Protein 2C4X (pdb70)

Structure (mmCIF, N/CA/C/O backbone):
data_2C4X
#
_entry.id   2C4X
#
_cell.length_a   86.899
_cell.length_b   86.899
_cell.length_c   108.242
_cell.angle_alpha   90.00
_cell.angle_beta   90.00
_cell.angle_gamma   90.00
#
_symmetry.space_group_name_H-M   'P 43 21 2'
#
loop_
_entity.id
_entity.type
_entity.pdbx_description
1 polymer ENDOGLUCANASE
2 non-polymer 'CALCIUM ION'
3 non-polymer 1,2-ETHANEDIOL
4 water water
#
loop_
_atom_site.group_PDB
_atom_site.id
_atom_site.type_symbol
_atom_site.label_atom_id
_atom_site.label_alt_id
_atom_site.label_comp_id
_atom_site.label_asym_id
_atom_site.label_entity_id
_atom_site.label_seq_id
_atom_site.pdbx_PDB_ins_code
_atom_site.Cartn_x
_atom_site.Cartn_y
_atom_site.Cartn_z
_atom_site.occupancy
_atom_site.B_iso_or_equiv
_atom_site.auth_seq_id
_atom_site.auth_comp_id
_atom_site.auth_asym_id
_atom_site.auth_atom_id
_atom_site.pdbx_PDB_model_num
ATOM 1 N N . PRO A 1 5 ? -15.654 52.099 -8.451 1.00 49.83 2 PRO A N 1
ATOM 2 C CA . PRO A 1 5 ? -14.317 52.635 -8.149 1.00 49.61 2 PRO A CA 1
ATOM 3 C C . PRO A 1 5 ? -13.540 51.759 -7.150 1.00 49.07 2 PRO A C 1
ATOM 4 O O . PRO A 1 5 ? -13.177 52.232 -6.061 1.00 49.46 2 PRO A O 1
ATOM 8 N N . GLU A 1 6 ? -13.275 50.508 -7.542 1.00 47.83 3 GLU A N 1
ATOM 9 C CA . GLU A 1 6 ? -12.736 49.462 -6.652 1.00 46.68 3 GLU A CA 1
ATOM 10 C C . GLU A 1 6 ? -11.487 49.836 -5.846 1.00 45.02 3 GLU A C 1
ATOM 11 O O . GLU A 1 6 ? -10.478 50.273 -6.408 1.00 45.08 3 GLU A O 1
ATOM 17 N N . ASN A 1 7 ? -11.556 49.633 -4.532 1.00 42.71 4 ASN A N 1
ATOM 18 C CA . ASN A 1 7 ? -10.429 49.916 -3.640 1.00 40.50 4 ASN A CA 1
ATOM 19 C C . ASN A 1 7 ? -9.184 49.078 -3.957 1.00 39.22 4 ASN A C 1
ATOM 20 O O . ASN A 1 7 ? -9.262 47.852 -4.035 1.00 39.06 4 ASN A O 1
ATOM 25 N N . GLN A 1 8 ? -8.045 49.747 -4.141 1.00 37.65 5 GLN A N 1
ATOM 26 C CA . GLN A 1 8 ? -6.758 49.061 -4.287 1.00 36.44 5 GLN A CA 1
ATOM 27 C C . GLN A 1 8 ? -6.206 48.672 -2.924 1.00 36.07 5 GLN A C 1
ATOM 28 O O . GLN A 1 8 ? -6.215 49.490 -1.981 1.00 35.47 5 GLN A O 1
ATOM 34 N N . ALA A 1 9 ? -5.730 47.430 -2.821 1.00 35.97 6 ALA A N 1
ATOM 35 C CA . ALA A 1 9 ? -5.078 46.958 -1.601 1.00 36.24 6 ALA A CA 1
ATOM 36 C C . ALA A 1 9 ? -3.729 47.664 -1.434 1.00 36.27 6 ALA A C 1
ATOM 37 O O . ALA A 1 9 ? -3.063 47.954 -2.418 1.00 36.01 6 ALA A O 1
ATOM 39 N N . PRO A 1 10 ? -3.342 47.968 -0.183 1.00 36.48 7 PRO A N 1
ATOM 40 C CA . PRO A 1 10 ? -2.097 48.692 0.031 1.00 36.82 7 PRO A CA 1
ATOM 41 C C . PRO A 1 10 ? -0.890 47.814 -0.323 1.00 37.86 7 PRO A C 1
ATOM 42 O O . PRO A 1 10 ? -1.036 46.599 -0.496 1.00 37.95 7 PRO A O 1
ATOM 46 N N . LYS A 1 11 ? 0.280 48.419 -0.446 1.00 37.91 8 LYS A N 1
ATOM 47 C CA . LYS A 1 11 ? 1.495 47.639 -0.688 1.00 38.87 8 LYS A CA 1
ATOM 48 C C . LYS A 1 11 ? 2.301 47.501 0.599 1.00 38.48 8 LYS A C 1
ATOM 49 O O . LYS A 1 11 ? 2.569 48.490 1.280 1.00 38.55 8 LYS A O 1
ATOM 55 N N . ALA A 1 12 ? 2.615 46.255 0.943 1.00 37.66 9 ALA A N 1
ATOM 56 C CA . ALA A 1 12 ? 3.292 45.910 2.179 1.00 37.17 9 ALA A CA 1
ATOM 57 C C . ALA A 1 12 ? 4.749 45.551 1.887 1.00 36.89 9 ALA A C 1
ATOM 58 O O . ALA A 1 12 ? 5.058 44.749 0.992 1.00 36.23 9 ALA A O 1
ATOM 60 N N . ILE A 1 13 ? 5.650 46.163 2.637 1.00 36.40 10 ILE A N 1
ATOM 61 C CA . ILE A 1 13 ? 7.077 45.875 2.494 1.00 36.10 10 ILE A CA 1
ATOM 62 C C . ILE A 1 13 ? 7.760 46.335 3.771 1.00 35.65 10 ILE A C 1
ATOM 63 O O . ILE A 1 13 ? 7.311 47.284 4.419 1.00 35.36 10 ILE A O 1
ATOM 68 N N . PHE A 1 14 ? 8.831 45.647 4.139 1.00 35.16 11 PHE A N 1
ATOM 69 C CA . PHE A 1 14 ? 9.663 46.114 5.233 1.00 35.29 11 PHE A CA 1
ATOM 70 C C . PHE A 1 14 ? 11.107 45.713 5.058 1.00 34.85 11 PHE A C 1
ATOM 71 O O . PHE A 1 14 ? 11.414 44.784 4.309 1.00 34.58 11 PHE A O 1
ATOM 79 N N . THR A 1 15 ? 11.983 46.453 5.742 1.00 34.75 12 THR A N 1
ATOM 80 C CA . THR A 1 15 ? 13.378 46.082 5.927 1.00 34.84 12 THR A CA 1
ATOM 81 C C . THR A 1 15 ? 13.643 46.024 7.442 1.00 35.11 12 THR A C 1
ATOM 82 O O . THR A 1 15 ? 12.795 46.434 8.245 1.00 34.83 12 THR A O 1
ATOM 86 N N . PHE A 1 16 ? 14.803 45.502 7.837 1.00 34.98 13 PHE A N 1
ATOM 87 C CA . PHE A 1 16 ? 15.167 45.491 9.252 1.00 35.02 13 PHE A CA 1
ATOM 88 C C . PHE A 1 16 ? 16.655 45.748 9.436 1.00 35.39 13 PHE A C 1
ATOM 89 O O . PHE A 1 16 ? 17.448 45.559 8.516 1.00 35.25 13 PHE A O 1
ATOM 97 N N . SER A 1 17 ? 17.006 46.193 10.638 1.00 35.64 14 SER A N 1
ATOM 98 C CA . SER A 1 17 ? 18.377 46.495 11.014 1.00 36.44 14 SER A CA 1
ATOM 99 C C . SER A 1 17 ? 18.554 46.154 12.502 1.00 36.10 14 SER A C 1
ATOM 100 O O . SER A 1 17 ? 17.664 46.466 13.299 1.00 36.14 14 SER A O 1
ATOM 103 N N . PRO A 1 18 ? 19.672 45.488 12.881 1.00 36.24 15 PRO A N 1
ATOM 104 C CA . PRO A 1 18 ? 20.753 45.025 11.999 1.00 36.65 15 PRO A CA 1
ATOM 105 C C . PRO A 1 18 ? 20.345 43.800 11.177 1.00 36.97 15 PRO A C 1
ATOM 106 O O . PRO A 1 18 ? 19.383 43.108 11.523 1.00 36.57 15 PRO A O 1
ATOM 110 N N . GLU A 1 19 ? 21.073 43.551 10.092 1.00 37.56 16 GLU A N 1
ATOM 111 C CA . GLU A 1 19 ? 20.827 42.389 9.228 1.00 38.15 16 GLU A CA 1
ATOM 112 C C . GLU A 1 19 ? 21.080 41.058 9.935 1.00 38.03 16 GLU A C 1
ATOM 113 O O . GLU A 1 19 ? 20.399 40.062 9.665 1.00 38.02 16 GLU A O 1
ATOM 119 N N . ASP A 1 20 ? 22.050 41.073 10.847 1.00 37.65 17 ASP A N 1
ATOM 120 C CA . ASP A 1 20 ? 22.553 39.880 11.527 1.00 37.61 17 ASP A CA 1
ATOM 121 C C . ASP A 1 20 ? 22.495 40.027 13.054 1.00 36.93 17 ASP A C 1
ATOM 122 O O . ASP A 1 20 ? 23.541 40.077 13.715 1.00 37.04 17 ASP A O 1
ATOM 127 N N . PRO A 1 21 ? 21.278 40.086 13.630 1.00 36.50 18 PRO A N 1
ATOM 128 C CA . PRO A 1 21 ? 21.175 40.340 15.074 1.00 35.61 18 PRO A CA 1
ATOM 129 C C . PRO A 1 21 ? 21.629 39.161 15.944 1.00 34.82 18 PRO A C 1
ATOM 130 O O . PRO A 1 21 ? 21.658 38.019 15.484 1.00 34.34 18 PRO A O 1
ATOM 134 N N . VAL A 1 22 ? 21.982 39.446 17.191 1.00 34.17 19 VAL A N 1
ATOM 135 C CA . VAL A 1 22 ? 22.182 38.391 18.168 1.00 33.74 19 VAL A CA 1
ATOM 136 C C . VAL A 1 22 ? 20.981 38.348 19.131 1.00 34.03 19 VAL A C 1
ATOM 137 O O . VAL A 1 22 ? 20.104 39.234 19.110 1.00 33.29 19 VAL A O 1
ATOM 141 N N . THR A 1 23 ? 20.936 37.315 19.963 1.00 34.03 20 THR A N 1
ATOM 142 C CA . THR A 1 23 ? 19.855 37.191 20.920 1.00 34.71 20 THR A CA 1
ATOM 143 C C . THR A 1 23 ? 19.860 38.395 21.847 1.00 35.49 20 THR A C 1
ATOM 144 O O . THR A 1 23 ? 20.937 38.885 22.251 1.00 35.10 20 THR A O 1
ATOM 148 N N . ASP A 1 24 ? 18.648 38.884 22.120 1.00 36.32 21 ASP A N 1
ATOM 149 C CA . ASP A 1 24 ? 18.371 39.997 23.021 1.00 37.59 21 ASP A CA 1
ATOM 150 C C . ASP A 1 24 ? 18.896 41.358 22.533 1.00 37.12 21 ASP A C 1
ATOM 151 O O . ASP A 1 24 ? 18.953 42.320 23.294 1.00 36.87 21 ASP A O 1
ATOM 156 N N . GLU A 1 25 ? 19.262 41.430 21.256 1.00 36.00 22 GLU A N 1
ATOM 157 C CA . GLU A 1 25 ? 19.631 42.690 20.625 1.00 35.79 22 GLU A CA 1
ATOM 158 C C . GLU A 1 25 ? 18.390 43.257 19.937 1.00 35.29 22 GLU A C 1
ATOM 159 O O . GLU A 1 25 ? 17.630 42.513 19.307 1.00 35.13 22 GLU A O 1
ATOM 165 N N . ASN A 1 26 ? 18.176 44.565 20.065 1.00 34.37 23 ASN A N 1
ATOM 166 C CA . ASN A 1 26 ? 17.068 45.204 19.366 1.00 34.16 23 ASN A CA 1
ATOM 167 C C . ASN A 1 26 ? 17.234 45.190 17.856 1.00 33.94 23 ASN A C 1
ATOM 168 O O . ASN A 1 26 ? 18.300 45.543 17.331 1.00 32.46 23 ASN A O 1
ATOM 173 N N . VAL A 1 27 ? 16.166 44.749 17.190 1.00 33.57 24 VAL A N 1
ATOM 174 C CA . VAL A 1 27 ? 16.018 44.794 15.744 1.00 33.65 24 VAL A CA 1
ATOM 175 C C . VAL A 1 27 ? 14.951 45.848 15.455 1.00 34.13 24 VAL A C 1
ATOM 176 O O . VAL A 1 27 ? 13.872 45.823 16.041 1.00 34.37 24 VAL A O 1
ATOM 180 N N . VAL A 1 28 ? 15.251 46.792 14.574 1.00 34.20 25 VAL A N 1
ATOM 181 C CA . VAL A 1 28 ? 14.236 47.746 14.168 1.00 34.33 25 VAL A CA 1
ATOM 182 C C . VAL A 1 28 ? 13.660 47.301 12.835 1.00 34.24 25 VAL A C 1
ATOM 183 O O . VAL A 1 28 ? 14.378 47.230 11.843 1.00 34.46 25 VAL A O 1
ATOM 187 N N . PHE A 1 29 ? 12.368 46.987 12.822 1.00 34.04 26 PHE A N 1
ATOM 188 C CA . PHE A 1 29 ? 11.672 46.666 11.582 1.00 34.38 26 PHE A CA 1
ATOM 189 C C . PHE A 1 29 ? 11.053 47.941 11.046 1.00 34.83 26 PHE A C 1
ATOM 190 O O . PHE A 1 29 ? 10.397 48.684 11.781 1.00 34.93 26 PHE A O 1
ATOM 198 N N . ASN A 1 30 ? 11.266 48.191 9.763 1.00 34.93 27 ASN A N 1
ATOM 199 C CA . ASN A 1 30 ? 10.866 49.451 9.163 1.00 34.89 27 ASN A CA 1
ATOM 200 C C . ASN A 1 30 ? 9.989 49.210 7.937 1.00 34.69 27 ASN A C 1
ATOM 201 O O . ASN A 1 30 ? 10.478 48.843 6.875 1.00 34.12 27 ASN A O 1
ATOM 206 N N . ALA A 1 31 ? 8.685 49.410 8.102 1.00 34.65 28 ALA A N 1
ATOM 207 C CA . ALA A 1 31 ? 7.720 49.229 7.015 1.00 34.51 28 ALA A CA 1
ATOM 208 C C . ALA A 1 31 ? 7.361 50.541 6.312 1.00 34.74 28 ALA A C 1
ATOM 209 O O . ALA A 1 31 ? 6.304 50.641 5.684 1.00 34.83 28 ALA A O 1
ATOM 211 N N . SER A 1 32 ? 8.233 51.540 6.409 1.00 35.18 29 SER A N 1
ATOM 212 C CA . SER A 1 32 ? 7.900 52.895 5.960 1.00 35.67 29 SER A CA 1
ATOM 213 C C . SER A 1 32 ? 7.729 53.052 4.442 1.00 35.84 29 SER A C 1
ATOM 214 O O . SER A 1 32 ? 7.146 54.038 3.992 1.00 35.55 29 SER A O 1
ATOM 217 N N . ASN A 1 33 ? 8.211 52.085 3.659 1.00 35.58 30 ASN A N 1
ATOM 218 C CA . ASN A 1 33 ? 7.943 52.119 2.217 1.00 35.70 30 ASN A CA 1
ATOM 219 C C . ASN A 1 33 ? 6.630 51.468 1.819 1.00 35.80 30 ASN A C 1
ATOM 220 O O . ASN A 1 33 ? 6.269 51.486 0.638 1.00 35.79 30 ASN A O 1
ATOM 225 N N . SER A 1 34 ? 5.918 50.911 2.802 1.00 35.18 31 SER A N 1
ATOM 226 C CA . SER A 1 34 ? 4.534 50.474 2.606 1.00 35.40 31 SER A CA 1
ATOM 227 C C . SER A 1 34 ? 3.668 51.690 2.271 1.00 35.71 31 SER A C 1
ATOM 228 O O . SER A 1 34 ? 3.883 52.786 2.801 1.00 35.82 31 SER A O 1
ATOM 231 N N . ILE A 1 35 ? 2.689 51.497 1.399 1.00 35.81 32 ILE A N 1
ATOM 232 C CA . ILE A 1 35 ? 1.852 52.611 0.958 1.00 36.01 32 ILE A CA 1
ATOM 233 C C . ILE A 1 35 ? 0.492 52.135 0.462 1.00 35.68 32 ILE A C 1
ATOM 234 O O . ILE A 1 35 ? 0.381 51.065 -0.128 1.00 35.83 32 ILE A O 1
ATOM 239 N N . ASP A 1 36 ? -0.546 52.914 0.754 1.00 35.70 33 ASP A N 1
ATOM 240 C CA . ASP A 1 36 ? -1.815 52.742 0.082 1.00 35.56 33 ASP A CA 1
ATOM 241 C C . ASP A 1 36 ? -1.912 53.813 -0.995 1.00 35.76 33 ASP A C 1
ATOM 242 O O . ASP A 1 36 ? -1.813 55.007 -0.705 1.00 35.93 33 ASP A O 1
ATOM 247 N N . GLU A 1 37 ? -2.094 53.376 -2.237 1.00 35.31 34 GLU A N 1
ATOM 248 C CA . GLU A 1 37 ? -2.094 54.279 -3.376 1.00 35.72 34 GLU A CA 1
ATOM 249 C C . GLU A 1 37 ? -3.352 55.149 -3.479 1.00 35.99 34 GLU A C 1
ATOM 250 O O . GLU A 1 37 ? -3.285 56.268 -3.997 1.00 35.84 34 GLU A O 1
ATOM 256 N N . ASP A 1 38 ? -4.484 54.639 -2.991 1.00 35.68 35 ASP A N 1
ATOM 257 C CA . ASP A 1 38 ? -5.758 55.346 -3.135 1.00 36.16 35 ASP A CA 1
ATOM 258 C C . ASP A 1 38 ? -6.413 55.667 -1.785 1.00 36.28 35 ASP A C 1
ATOM 259 O O . ASP A 1 38 ? -7.612 55.954 -1.714 1.00 36.74 35 ASP A O 1
ATOM 264 N N . GLY A 1 39 ? -5.622 55.629 -0.719 1.00 36.16 36 GLY A N 1
ATOM 265 C CA . GLY A 1 39 ? -6.130 55.899 0.621 1.00 36.22 36 GLY A CA 1
ATOM 266 C C . GLY A 1 39 ? -4.968 56.052 1.569 1.00 36.32 36 GLY A C 1
ATOM 267 O O . GLY A 1 39 ? -3.933 56.606 1.196 1.00 36.34 36 GLY A O 1
ATOM 268 N N . THR A 1 40 ? -5.141 55.560 2.793 1.00 36.33 37 THR A N 1
ATOM 269 C CA . THR A 1 40 ? -4.090 55.593 3.801 1.00 36.81 37 THR A CA 1
ATOM 270 C C . THR A 1 40 ? -3.982 54.238 4.501 1.00 36.80 37 THR A C 1
ATOM 271 O O . THR A 1 40 ? -4.933 53.459 4.510 1.00 36.81 37 THR A O 1
ATOM 275 N N . ILE A 1 41 ? -2.820 53.951 5.078 1.00 37.08 38 ILE A N 1
ATOM 276 C CA . ILE A 1 41 ? -2.653 52.733 5.861 1.00 37.57 38 ILE A CA 1
ATOM 277 C C . ILE A 1 41 ? -3.176 52.991 7.267 1.00 37.64 38 ILE A C 1
ATOM 278 O O . ILE A 1 41 ? -2.790 53.977 7.902 1.00 38.23 38 ILE A O 1
ATOM 283 N N . ALA A 1 42 ? -4.079 52.129 7.732 1.00 37.39 39 ALA A N 1
ATOM 284 C CA . ALA A 1 42 ? -4.647 52.244 9.077 1.00 37.38 39 ALA A CA 1
ATOM 285 C C . ALA A 1 42 ? -3.751 51.599 10.133 1.00 37.53 39 ALA A C 1
ATOM 286 O O . ALA A 1 42 ? -3.564 52.155 11.218 1.00 37.64 39 ALA A O 1
ATOM 288 N N . TYR A 1 43 ? -3.195 50.428 9.829 1.00 37.50 40 TYR A N 1
ATOM 289 C CA . TYR A 1 43 ? -2.329 49.767 10.791 1.00 37.71 40 TYR A CA 1
ATOM 290 C C . TYR A 1 43 ? -1.388 48.726 10.176 1.00 37.12 40 TYR A C 1
ATOM 291 O O . TYR A 1 43 ? -1.530 48.321 9.009 1.00 36.23 40 TYR A O 1
ATOM 300 N N . TYR A 1 44 ? -0.400 48.357 10.982 1.00 36.33 41 TYR A N 1
ATOM 301 C CA . TYR A 1 44 ? 0.647 47.415 10.627 1.00 36.29 41 TYR A CA 1
ATOM 302 C C . TYR A 1 44 ? 0.574 46.310 11.656 1.00 36.31 41 TYR A C 1
ATOM 303 O O . TYR A 1 44 ? 0.621 46.587 12.860 1.00 36.62 41 TYR A O 1
ATOM 312 N N . VAL A 1 45 ? 0.454 45.068 11.194 1.00 36.02 42 VAL A N 1
ATOM 313 C CA . VAL A 1 45 ? 0.377 43.909 12.083 1.00 36.11 42 VAL A CA 1
ATOM 314 C C . VAL A 1 45 ? 1.588 43.011 11.791 1.00 35.56 42 VAL A C 1
ATOM 315 O O . VAL A 1 45 ? 1.839 42.663 10.640 1.00 35.04 42 VAL A O 1
ATOM 319 N N . TRP A 1 46 ? 2.334 42.672 12.838 1.00 34.79 43 TRP A N 1
ATOM 320 C CA . TRP A 1 46 ? 3.586 41.920 12.719 1.00 34.81 43 TRP A CA 1
ATOM 321 C C . TRP A 1 46 ? 3.483 40.567 13.408 1.00 35.19 43 TRP A C 1
ATOM 322 O O . TRP A 1 46 ? 2.967 40.476 14.529 1.00 34.52 43 TRP A O 1
ATOM 333 N N . ASP A 1 47 ? 3.987 39.528 12.742 1.00 34.87 44 ASP A N 1
ATOM 334 C CA . ASP A 1 47 ? 4.165 38.222 13.359 1.00 34.15 44 ASP A CA 1
ATOM 335 C C . ASP A 1 47 ? 5.672 37.989 13.318 1.00 33.74 44 ASP A C 1
ATOM 336 O O . ASP A 1 47 ? 6.262 37.901 12.242 1.00 33.19 44 ASP A O 1
ATOM 341 N N . PHE A 1 48 ? 6.289 37.910 14.496 1.00 32.94 45 PHE A N 1
ATOM 342 C CA . PHE A 1 48 ? 7.750 37.855 14.599 1.00 33.51 45 PHE A CA 1
ATOM 343 C C . PHE A 1 48 ? 8.318 36.441 14.405 1.00 33.09 45 PHE A C 1
ATOM 344 O O . PHE A 1 48 ? 9.533 36.262 14.317 1.00 33.09 45 PHE A O 1
ATOM 352 N N . GLY A 1 49 ? 7.418 35.462 14.274 1.00 33.29 46 GLY A N 1
ATOM 353 C CA . GLY A 1 49 ? 7.781 34.080 13.984 1.00 33.01 46 GLY A CA 1
ATOM 354 C C . GLY A 1 49 ? 8.180 33.227 15.174 1.00 32.98 46 GLY A C 1
ATOM 355 O O . GLY A 1 49 ? 8.523 32.063 15.000 1.00 32.92 46 GLY A O 1
ATOM 356 N N . ASP A 1 50 ? 8.119 33.792 16.378 1.00 32.91 47 ASP A N 1
ATOM 357 C CA . ASP A 1 50 ? 8.571 33.104 17.590 1.00 33.17 47 ASP A CA 1
ATOM 358 C C . ASP A 1 50 ? 7.429 32.806 18.578 1.00 33.28 47 ASP A C 1
ATOM 359 O O . ASP A 1 50 ? 7.666 32.253 19.656 1.00 33.39 47 ASP A O 1
ATOM 364 N N . GLY A 1 51 ? 6.196 33.157 18.204 1.00 33.28 48 GLY A N 1
ATOM 365 C CA . GLY A 1 51 ? 5.051 33.052 19.113 1.00 34.12 48 GLY A CA 1
ATOM 366 C C . GLY A 1 51 ? 4.420 34.393 19.478 1.00 34.81 48 GLY A C 1
ATOM 367 O O . GLY A 1 51 ? 3.281 34.440 19.930 1.00 34.67 48 GLY A O 1
ATOM 368 N N . TYR A 1 52 ? 5.166 35.482 19.286 1.00 35.52 49 TYR A N 1
ATOM 369 C CA . TYR A 1 52 ? 4.689 36.832 19.597 1.00 36.31 49 TYR A CA 1
ATOM 370 C C . TYR A 1 52 ? 4.268 37.590 18.338 1.00 36.21 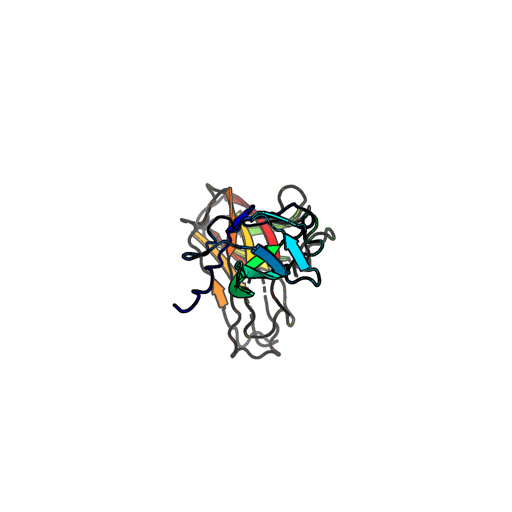49 TYR A C 1
ATOM 371 O O . TYR A 1 52 ? 4.781 37.352 17.241 1.00 34.82 49 TYR A O 1
ATOM 380 N N . GLU A 1 53 ? 3.317 38.501 18.520 1.00 36.57 50 GLU A N 1
ATOM 381 C CA . GLU A 1 53 ? 2.815 39.350 17.450 1.00 37.94 50 GLU A CA 1
ATOM 382 C C . GLU A 1 53 ? 2.637 40.751 18.025 1.00 38.65 50 GLU A C 1
ATOM 383 O O . GLU A 1 53 ? 2.533 40.922 19.239 1.00 39.11 50 GLU A O 1
ATOM 389 N N . GLY A 1 54 ? 2.591 41.749 17.156 1.00 39.40 51 GLY A N 1
ATOM 390 C CA . GLY A 1 54 ? 2.349 43.117 17.594 1.00 39.77 51 GLY A CA 1
ATOM 391 C C . GLY A 1 54 ? 1.739 43.966 16.502 1.00 39.99 51 GLY A C 1
ATOM 392 O O . GLY A 1 54 ? 1.778 43.613 15.323 1.00 39.49 51 GLY A O 1
ATOM 393 N N . THR A 1 55 ? 1.156 45.087 16.907 1.00 40.56 52 THR A N 1
ATOM 394 C CA . THR A 1 55 ? 0.564 46.023 15.964 1.00 40.90 52 THR A CA 1
ATOM 395 C C . THR A 1 55 ? 1.073 47.435 16.234 1.00 41.03 52 THR A C 1
ATOM 396 O O . THR A 1 55 ? 1.477 47.760 17.355 1.00 40.67 52 THR A O 1
ATOM 400 N N . SER A 1 56 ? 1.065 48.261 15.194 1.00 40.44 53 SER A N 1
ATOM 401 C CA . SER A 1 56 ? 1.301 49.689 15.335 1.00 40.42 53 SER A CA 1
ATOM 402 C C . SER A 1 56 ? 0.498 50.470 14.299 1.00 39.58 53 SER A C 1
ATOM 403 O O . SER A 1 56 ? 0.142 49.929 13.252 1.00 38.13 53 SER A O 1
ATOM 406 N N . THR A 1 57 ? 0.207 51.737 14.602 1.00 39.31 54 THR A N 1
ATOM 407 C CA . THR A 1 57 ? -0.395 52.632 13.614 1.00 39.34 54 THR A CA 1
ATOM 408 C C . THR A 1 57 ? 0.699 53.389 12.845 1.00 39.23 54 THR A C 1
ATOM 409 O O . THR A 1 57 ? 0.411 54.137 11.904 1.00 38.94 54 THR A O 1
ATOM 413 N N . THR A 1 58 ? 1.950 53.187 13.260 1.00 39.27 55 THR A N 1
ATOM 414 C CA . THR A 1 58 ? 3.115 53.777 12.593 1.00 39.10 55 THR A CA 1
ATOM 415 C C . THR A 1 58 ? 4.016 52.663 12.027 1.00 38.60 55 THR A C 1
ATOM 416 O O . THR A 1 58 ? 3.982 51.547 12.525 1.00 37.95 55 THR A O 1
ATOM 420 N N . PRO A 1 59 ? 4.809 52.964 10.974 1.00 38.51 56 PRO A N 1
ATOM 421 C CA . PRO A 1 59 ? 5.516 51.893 10.251 1.00 38.47 56 PRO A CA 1
ATOM 422 C C . PRO A 1 59 ? 6.781 51.269 10.875 1.00 38.44 56 PRO A C 1
ATOM 423 O O . PRO A 1 59 ? 7.319 50.312 10.314 1.00 38.40 56 PRO A O 1
ATOM 427 N N . THR A 1 60 ? 7.263 51.766 12.006 1.00 38.55 57 THR A N 1
ATOM 428 C CA . THR A 1 60 ? 8.400 51.089 12.638 1.00 39.30 57 THR A CA 1
ATOM 429 C C . THR A 1 60 ? 8.023 50.394 13.953 1.00 39.37 57 THR A C 1
ATOM 430 O O . THR A 1 60 ? 7.037 50.741 14.602 1.00 39.02 57 THR A O 1
ATOM 434 N N . ILE A 1 61 ? 8.809 49.385 14.317 1.00 39.07 58 ILE A N 1
ATOM 435 C CA . ILE A 1 61 ? 8.623 48.646 15.556 1.00 38.84 58 ILE A CA 1
ATOM 436 C C . ILE A 1 61 ? 9.984 48.049 15.900 1.00 38.89 58 ILE A C 1
ATOM 437 O O . ILE A 1 61 ? 10.779 47.748 15.009 1.00 39.15 58 ILE A O 1
ATOM 442 N N . THR A 1 62 ? 10.269 47.921 17.186 1.00 38.44 59 THR A N 1
ATOM 443 C CA . THR A 1 62 ? 11.501 47.277 17.615 1.00 38.85 59 THR A CA 1
ATOM 444 C C . THR A 1 62 ? 11.177 45.988 18.368 1.00 38.56 59 THR A C 1
ATOM 445 O O . THR A 1 62 ? 10.126 45.881 19.021 1.00 38.98 59 THR A O 1
ATOM 449 N N . TYR A 1 63 ? 12.075 45.014 18.256 1.00 38.09 60 TYR A N 1
ATOM 450 C CA . TYR A 1 63 ? 11.844 43.667 18.757 1.00 37.53 60 TYR A CA 1
ATOM 451 C C . TYR A 1 63 ? 13.159 42.959 19.118 1.00 37.18 60 TYR A C 1
ATOM 452 O O . TYR A 1 63 ? 14.189 43.204 18.494 1.00 37.17 60 TYR A O 1
ATOM 461 N N . LYS A 1 64 ? 13.102 42.077 20.118 1.00 36.61 61 LYS A N 1
ATOM 462 C CA . LYS A 1 64 ? 14.246 41.277 20.560 1.00 35.56 61 LYS A CA 1
ATOM 463 C C . LYS A 1 64 ? 13.882 39.799 20.554 1.00 35.50 61 LYS A C 1
ATOM 464 O O . LYS A 1 64 ? 12.815 39.422 21.040 1.00 34.95 61 LYS A O 1
ATOM 470 N N . TYR A 1 65 ? 14.771 38.964 20.016 1.00 34.94 62 TYR A N 1
ATOM 471 C CA . TYR A 1 65 ? 14.577 37.513 20.047 1.00 34.79 62 TYR A CA 1
ATOM 472 C C . TYR A 1 65 ? 15.412 36.919 21.174 1.00 35.28 62 TYR A C 1
ATOM 473 O O . TYR A 1 65 ? 16.587 37.262 21.344 1.00 34.39 62 TYR A O 1
ATOM 482 N N . LYS A 1 66 ? 14.802 36.042 21.959 1.00 35.52 63 LYS A N 1
ATOM 483 C CA . LYS A 1 66 ? 15.512 35.499 23.111 1.00 36.20 63 LYS A CA 1
ATOM 484 C C . LYS A 1 66 ? 16.378 34.306 22.752 1.00 35.79 63 LYS A C 1
ATOM 485 O O . LYS A 1 66 ? 17.407 34.089 23.379 1.00 36.02 63 LYS A O 1
ATOM 491 N N . ASN A 1 67 ? 15.966 33.542 21.737 1.00 34.82 64 ASN A N 1
ATOM 492 C CA . ASN A 1 67 ? 16.701 32.348 21.330 1.00 34.63 64 ASN A CA 1
ATOM 493 C C . ASN A 1 67 ? 17.249 32.479 19.918 1.00 34.53 64 ASN A C 1
ATOM 494 O O . ASN A 1 67 ? 16.662 33.192 19.083 1.00 34.30 64 ASN A O 1
ATOM 499 N N . PRO A 1 68 ? 18.381 31.809 19.643 1.00 34.81 65 PRO A N 1
ATOM 500 C CA . PRO A 1 68 ? 18.873 31.815 18.262 1.00 34.76 65 PRO A CA 1
ATOM 501 C C . PRO A 1 68 ? 17.949 31.027 17.324 1.00 35.22 65 PRO A C 1
ATOM 502 O O . PRO A 1 68 ? 17.166 30.184 17.775 1.00 35.27 65 PRO A O 1
ATOM 506 N N . GLY A 1 69 ? 18.036 31.316 16.033 1.00 34.94 66 GLY A N 1
ATOM 507 C CA . GLY A 1 69 ? 17.259 30.592 15.052 1.00 35.56 66 GLY A CA 1
ATOM 508 C C . GLY A 1 69 ? 16.954 31.449 13.849 1.00 35.51 66 GLY A C 1
ATOM 509 O O . GLY A 1 69 ? 17.379 32.603 13.762 1.00 35.61 66 GLY A O 1
ATOM 510 N N . THR A 1 70 ? 16.209 30.863 12.923 1.00 35.64 67 THR A N 1
ATOM 511 C CA . THR A 1 70 ? 15.760 31.547 11.725 1.00 35.53 67 THR A CA 1
ATOM 512 C C . THR A 1 70 ? 14.248 31.731 11.817 1.00 35.28 67 THR A C 1
ATOM 513 O O . THR A 1 70 ? 13.501 30.759 11.909 1.00 35.29 67 THR A O 1
ATOM 517 N N . TYR A 1 71 ? 13.820 32.990 11.801 1.00 34.82 68 TYR A N 1
ATOM 518 C CA . TYR A 1 71 ? 12.425 33.352 12.001 1.00 35.10 68 TYR A CA 1
ATOM 519 C C . TYR A 1 71 ? 11.806 33.947 10.732 1.00 35.58 68 TYR A C 1
ATOM 520 O O . TYR A 1 71 ? 12.442 34.741 10.045 1.00 35.01 68 TYR A O 1
ATOM 529 N N . LYS A 1 72 ? 10.567 33.560 10.432 1.00 35.95 69 LYS A N 1
ATOM 530 C CA . LYS A 1 72 ? 9.806 34.187 9.353 1.00 36.99 69 LYS A CA 1
ATOM 531 C C . LYS A 1 72 ? 8.984 35.329 9.937 1.00 36.51 69 LYS A C 1
ATOM 532 O O . LYS A 1 72 ? 8.137 35.103 10.797 1.00 37.45 69 LYS A O 1
ATOM 538 N N . VAL A 1 73 ? 9.249 36.547 9.480 1.00 35.78 70 VAL A N 1
ATOM 539 C CA . VAL A 1 73 ? 8.542 37.729 9.965 1.00 35.07 70 VAL A CA 1
ATOM 540 C C . VAL A 1 73 ? 7.541 38.118 8.894 1.00 35.25 70 VAL A C 1
ATOM 541 O O . VAL A 1 73 ? 7.925 38.385 7.753 1.00 34.98 70 VAL A O 1
ATOM 545 N N . LYS A 1 74 ? 6.256 38.082 9.254 1.00 34.59 71 LYS A N 1
ATOM 546 C CA . LYS A 1 74 ? 5.189 38.449 8.346 1.00 34.41 71 LYS A CA 1
ATOM 547 C C . LYS A 1 74 ? 4.587 39.787 8.747 1.00 34.30 71 LYS A C 1
ATOM 548 O O . LYS A 1 74 ? 4.176 39.975 9.895 1.00 34.48 71 LYS A O 1
ATOM 554 N N . LEU A 1 75 ? 4.537 40.713 7.790 1.00 33.92 72 LEU A N 1
ATOM 555 C CA . LEU A 1 75 ? 3.858 41.979 7.991 1.00 34.00 72 LEU A CA 1
ATOM 556 C C . LEU A 1 75 ? 2.572 41.986 7.197 1.00 34.37 72 LEU A C 1
ATOM 557 O O . LEU A 1 75 ? 2.574 41.676 6.007 1.00 34.04 72 LEU A O 1
ATOM 562 N N . ILE A 1 76 ? 1.480 42.365 7.854 1.00 34.79 73 ILE A N 1
ATOM 563 C CA . ILE A 1 76 ? 0.241 42.679 7.167 1.00 34.62 73 ILE A CA 1
ATOM 564 C C . ILE A 1 76 ? -0.081 44.167 7.352 1.00 35.04 73 ILE A C 1
ATOM 565 O O . ILE A 1 76 ? -0.109 44.691 8.470 1.00 34.36 73 ILE A O 1
ATOM 570 N N . VAL A 1 77 ? -0.334 44.826 6.230 1.00 35.06 74 VAL A N 1
ATOM 571 C CA . VAL A 1 77 ? -0.670 46.233 6.189 1.00 35.34 74 VAL A CA 1
ATOM 572 C C . VAL A 1 77 ? -2.132 46.354 5.769 1.00 35.44 74 VAL A C 1
ATOM 573 O O . VAL A 1 77 ? -2.555 45.738 4.784 1.00 35.44 74 VAL A O 1
ATOM 577 N N . THR A 1 78 ? -2.907 47.142 6.516 1.00 34.81 75 THR A N 1
ATOM 578 C CA . THR A 1 78 ? -4.327 47.284 6.251 1.00 34.96 75 THR A CA 1
ATOM 579 C C . THR A 1 78 ? -4.648 48.749 6.024 1.00 34.72 75 THR A C 1
ATOM 580 O O . THR A 1 78 ? -4.209 49.607 6.790 1.00 34.38 75 THR A O 1
ATOM 584 N N . ASP A 1 79 ? -5.395 49.025 4.957 1.00 34.48 76 ASP A N 1
ATOM 585 C CA . ASP A 1 79 ? -5.770 50.398 4.618 1.00 34.45 76 ASP A CA 1
ATOM 586 C C . ASP A 1 79 ? -7.052 50.870 5.331 1.00 34.75 76 ASP A C 1
ATOM 587 O O . ASP A 1 79 ? -7.668 50.109 6.101 1.00 34.88 76 ASP A O 1
ATOM 592 N N . ASN A 1 80 ? -7.427 52.126 5.080 1.00 34.86 77 ASN A N 1
ATOM 593 C CA . ASN A 1 80 ? -8.609 52.765 5.682 1.00 35.06 77 ASN A CA 1
ATOM 594 C C . ASN A 1 80 ? -9.959 52.110 5.336 1.00 35.07 77 ASN A C 1
ATOM 595 O O . ASN A 1 80 ? -10.968 52.367 5.994 1.00 35.04 77 ASN A O 1
ATOM 600 N N . GLN A 1 81 ? -9.965 51.262 4.312 1.00 34.80 78 GLN A N 1
ATOM 601 C CA . GLN A 1 81 ? -11.160 50.554 3.889 1.00 34.83 78 GLN A CA 1
ATOM 602 C C . GLN A 1 81 ? -11.140 49.050 4.214 1.00 35.16 78 GLN A C 1
ATOM 603 O O . GLN A 1 81 ? -12.025 48.311 3.788 1.00 35.34 78 GLN A O 1
ATOM 609 N N . GLY A 1 82 ? -10.130 48.609 4.961 1.00 34.78 79 GLY A N 1
ATOM 610 C CA . GLY A 1 82 ? -10.034 47.217 5.404 1.00 35.22 79 GLY A CA 1
ATOM 611 C C . GLY A 1 82 ? -9.388 46.212 4.459 1.00 35.19 79 GLY A C 1
ATOM 612 O O . GLY A 1 82 ? -9.389 45.012 4.748 1.00 35.38 79 GLY A O 1
ATOM 613 N N . ALA A 1 83 ? -8.839 46.678 3.335 1.00 34.80 80 ALA A N 1
ATOM 614 C CA . ALA A 1 83 ? -8.072 45.805 2.445 1.00 34.89 80 ALA A CA 1
ATOM 615 C C . ALA A 1 83 ? -6.629 45.679 2.933 1.00 35.11 80 ALA A C 1
ATOM 616 O O . ALA A 1 83 ? -6.065 46.619 3.503 1.00 34.46 80 ALA A O 1
ATOM 618 N N . SER A 1 84 ? -6.036 44.514 2.708 1.00 35.23 81 SER A N 1
ATOM 619 C CA . SER A 1 84 ? -4.701 44.261 3.221 1.00 36.01 81 SER A CA 1
ATOM 620 C C . SER A 1 84 ? -3.789 43.522 2.245 1.00 35.82 81 SER A C 1
ATOM 621 O O . SER A 1 84 ? -4.259 42.866 1.311 1.00 35.96 81 SER A O 1
ATOM 624 N N . SER A 1 85 ? -2.482 43.669 2.477 1.00 35.72 82 SER A N 1
ATOM 625 C CA . SER A 1 85 ? -1.432 42.940 1.778 1.00 35.61 82 SER A CA 1
ATOM 626 C C . SER A 1 85 ? -0.447 42.441 2.808 1.00 34.50 82 SER A C 1
ATOM 627 O O . SER A 1 85 ? -0.316 43.025 3.883 1.00 33.88 82 SER A O 1
ATOM 630 N N . SER A 1 86 ? 0.277 41.385 2.461 1.00 34.24 83 SER A N 1
ATOM 631 C CA . SER A 1 86 ? 1.311 40.862 3.335 1.00 33.67 83 SER A CA 1
ATOM 632 C C . SER A 1 86 ? 2.658 40.753 2.630 1.00 33.76 83 SER A C 1
ATOM 633 O O . SER A 1 86 ? 2.720 40.557 1.403 1.00 33.61 83 SER A O 1
ATOM 636 N N . PHE A 1 87 ? 3.720 40.882 3.424 1.00 33.25 84 PHE A N 1
ATOM 637 C CA . PHE A 1 87 ? 5.105 40.738 2.980 1.00 33.57 84 PHE A CA 1
ATOM 638 C C . PHE A 1 87 ? 5.801 39.925 4.067 1.00 33.46 84 PHE A C 1
ATOM 639 O O . PHE A 1 87 ? 5.699 40.261 5.254 1.00 34.11 84 PHE A O 1
ATOM 647 N N . THR A 1 88 ? 6.489 38.864 3.669 1.00 33.32 85 THR A N 1
ATOM 648 C CA . THR A 1 88 ? 7.190 37.987 4.610 1.00 33.81 85 THR A CA 1
ATOM 649 C C . THR A 1 88 ? 8.675 37.946 4.276 1.00 34.56 85 THR A C 1
ATOM 650 O O . THR A 1 88 ? 9.056 37.778 3.113 1.00 34.14 85 THR A O 1
ATOM 654 N N . ALA A 1 89 ? 9.514 38.127 5.291 1.00 34.87 86 ALA A N 1
ATOM 655 C CA . ALA A 1 89 ? 10.953 37.988 5.107 1.00 35.35 86 ALA A CA 1
ATOM 656 C C . ALA A 1 89 ? 11.517 37.178 6.266 1.00 36.08 86 ALA A C 1
ATOM 657 O O . ALA A 1 89 ? 10.853 37.002 7.296 1.00 36.81 86 ALA A O 1
ATOM 659 N N . THR A 1 90 ? 12.742 36.695 6.094 1.00 35.85 87 THR A N 1
ATOM 660 C CA . THR A 1 90 ? 13.387 35.838 7.072 1.00 36.29 87 THR A CA 1
ATOM 661 C C . THR A 1 90 ? 14.479 36.608 7.819 1.00 35.91 87 THR A C 1
ATOM 662 O O . THR A 1 90 ? 15.216 37.391 7.219 1.00 35.20 87 THR A O 1
ATOM 666 N N . ILE A 1 91 ? 14.571 36.385 9.126 1.00 35.51 88 ILE A N 1
ATOM 667 C CA . ILE A 1 91 ? 15.661 36.936 9.923 1.00 35.75 88 ILE A CA 1
ATOM 668 C C . ILE A 1 91 ? 16.370 35.813 10.691 1.00 35.71 88 ILE A C 1
ATOM 669 O O . ILE A 1 91 ? 15.719 34.965 11.327 1.00 35.67 88 ILE A O 1
ATOM 674 N N . LYS A 1 92 ? 17.699 35.809 10.620 1.00 35.50 89 LYS A N 1
ATOM 675 C CA . LYS A 1 92 ? 18.502 34.862 11.378 1.00 35.52 89 LYS A CA 1
ATOM 676 C C . LYS A 1 92 ? 19.109 35.524 12.612 1.00 35.10 89 LYS A C 1
ATOM 677 O O . LYS A 1 92 ? 19.733 36.584 12.530 1.00 35.13 89 LYS A O 1
ATOM 683 N N . VAL A 1 93 ? 18.907 34.890 13.760 1.00 35.12 90 VAL A N 1
ATOM 684 C CA . VAL A 1 93 ? 19.407 35.392 15.032 1.00 34.70 90 VAL A CA 1
ATOM 685 C C . VAL A 1 93 ? 20.427 34.379 15.553 1.00 34.75 90 VAL A C 1
ATOM 686 O O . VAL A 1 93 ? 20.153 33.172 15.603 1.00 34.45 90 VAL A O 1
ATOM 690 N N . THR A 1 94 ? 21.604 34.876 15.928 1.00 34.62 91 THR A N 1
ATOM 691 C CA . THR A 1 94 ? 22.664 34.023 16.450 1.00 34.98 91 THR A CA 1
ATOM 692 C C . THR A 1 94 ? 22.845 34.314 17.938 1.00 35.35 91 THR A C 1
ATOM 693 O O . THR A 1 94 ? 22.404 35.360 18.438 1.00 35.22 91 THR A O 1
ATOM 697 N N . SER A 1 95 ? 23.471 33.379 18.642 1.00 35.48 92 SER A N 1
ATOM 698 C CA . SER A 1 95 ? 23.655 33.487 20.089 1.00 36.52 92 SER A CA 1
ATOM 699 C C . SER A 1 95 ? 24.565 34.670 20.451 1.00 35.91 92 SER A C 1
ATOM 700 O O . SER A 1 95 ? 25.605 34.866 19.825 1.00 36.17 92 SER A O 1
ATOM 703 N N . ALA A 1 96 ? 24.172 35.448 21.458 1.00 35.94 93 ALA A N 1
ATOM 704 C CA . ALA A 1 96 ? 24.964 36.607 21.900 1.00 35.86 93 ALA A CA 1
ATOM 705 C C . ALA A 1 96 ? 26.261 36.168 22.557 1.00 36.05 93 ALA A C 1
ATOM 706 O O . ALA A 1 96 ? 27.295 36.815 22.381 1.00 36.21 93 ALA A O 1
ATOM 708 N N . THR A 1 97 ? 26.191 35.079 23.320 1.00 35.91 94 THR A N 1
ATOM 709 C CA . THR A 1 97 ? 27.353 34.490 23.979 1.00 36.34 94 THR A CA 1
ATOM 710 C C . THR A 1 97 ? 27.277 32.984 23.808 1.00 36.73 94 THR A C 1
ATOM 711 O O . THR A 1 97 ? 26.232 32.445 23.444 1.00 36.96 94 THR A O 1
ATOM 715 N N . GLY A 1 98 ? 28.379 32.300 24.077 1.00 37.12 95 GLY A N 1
ATOM 716 C CA . GLY A 1 98 ? 28.409 30.847 23.957 1.00 38.00 95 GLY A CA 1
ATOM 717 C C . GLY A 1 98 ? 28.509 30.354 22.522 1.00 38.49 95 GLY A C 1
ATOM 718 O O . GLY A 1 98 ? 28.544 31.145 21.575 1.00 38.46 95 GLY A O 1
ATOM 719 N N . ASP A 1 99 ? 28.543 29.034 22.375 1.00 38.91 96 ASP A N 1
ATOM 720 C CA . ASP A 1 99 ? 28.752 28.380 21.091 1.00 39.63 96 ASP A CA 1
ATOM 721 C C . ASP A 1 99 ? 28.087 27.011 21.167 1.00 40.10 96 ASP A C 1
ATOM 722 O O . ASP A 1 99 ? 28.566 26.120 21.871 1.00 40.16 96 ASP A O 1
ATOM 727 N N . ASN A 1 100 ? 26.968 26.866 20.460 1.00 40.70 97 ASN A N 1
ATOM 728 C CA . ASN A 1 100 ? 26.205 25.618 20.443 1.00 41.65 97 ASN A CA 1
ATOM 729 C C . ASN A 1 100 ? 26.553 24.714 19.248 1.00 41.77 97 ASN A C 1
ATOM 730 O O . ASN A 1 100 ? 25.796 23.797 18.913 1.00 42.19 97 ASN A O 1
ATOM 735 N N . SER A 1 101 ? 27.697 24.973 18.616 1.00 41.68 98 SER A N 1
ATOM 736 C CA . SER A 1 101 ? 28.177 24.158 17.497 1.00 41.79 98 SER A CA 1
ATOM 737 C C . SER A 1 101 ? 28.380 22.707 17.912 1.00 41.82 98 SER A C 1
ATOM 738 O O . SER A 1 101 ? 28.635 22.416 19.087 1.00 41.72 98 SER A O 1
ATOM 741 N N . LYS A 1 102 ? 28.266 21.807 16.940 1.00 41.86 99 LYS A N 1
ATOM 742 C CA . LYS A 1 102 ? 28.591 20.392 17.133 1.00 42.12 99 LYS A CA 1
ATOM 743 C C . LYS A 1 102 ? 29.993 20.237 17.727 1.00 42.26 99 LYS A C 1
ATOM 744 O O . LYS A 1 102 ? 30.196 19.448 18.651 1.00 42.95 99 LYS A O 1
ATOM 750 N N . PHE A 1 103 ? 30.953 20.988 17.193 1.00 41.97 100 PHE A N 1
ATOM 751 C CA . PHE A 1 103 ? 32.279 21.099 17.805 1.00 41.67 100 PHE A CA 1
ATOM 752 C C . PHE A 1 103 ? 32.556 22.552 18.160 1.00 41.46 100 PHE A C 1
ATOM 753 O O . PHE A 1 103 ? 32.906 23.367 17.303 1.00 41.34 100 PHE A O 1
ATOM 761 N N . ASN A 1 104 ? 32.360 22.861 19.440 1.00 40.78 101 ASN A N 1
ATOM 762 C CA . ASN A 1 104 ? 32.376 24.237 19.935 1.00 40.69 101 ASN A CA 1
ATOM 763 C C . ASN A 1 104 ? 33.565 24.542 20.837 1.00 40.31 101 ASN A C 1
ATOM 764 O O . ASN A 1 104 ? 33.908 25.714 21.054 1.00 40.38 101 ASN A O 1
ATOM 769 N N . PHE A 1 105 ? 34.156 23.472 21.370 1.00 39.95 102 PHE A N 1
ATOM 770 C CA . PHE A 1 105 ? 35.384 23.504 22.175 1.00 39.84 102 PHE A CA 1
ATOM 771 C C . PHE A 1 105 ? 35.298 24.310 23.484 1.00 40.13 102 PHE A C 1
ATOM 772 O O . PHE A 1 105 ? 36.321 24.638 24.089 1.00 39.99 102 PHE A O 1
ATOM 780 N N . GLU A 1 106 ? 34.074 24.577 23.933 1.00 40.63 103 GLU A N 1
ATOM 781 C CA . GLU A 1 106 ? 33.840 25.386 25.136 1.00 41.24 103 GLU A CA 1
ATOM 782 C C . GLU A 1 106 ? 34.071 24.623 26.443 1.00 41.98 103 GLU A C 1
ATOM 783 O O . GLU A 1 106 ? 34.135 25.234 27.518 1.00 42.26 103 GLU A O 1
ATOM 789 N N . ASP A 1 107 ? 34.195 23.298 26.357 1.00 42.67 104 ASP A N 1
ATOM 790 C CA . ASP A 1 107 ? 34.481 22.483 27.543 1.00 43.51 104 ASP A CA 1
ATOM 791 C C . ASP A 1 107 ? 35.983 22.362 27.840 1.00 43.63 104 ASP A C 1
ATOM 792 O O . ASP A 1 107 ? 36.376 21.706 28.807 1.00 43.74 104 ASP A O 1
ATOM 797 N N . GLY A 1 108 ? 36.812 22.995 27.008 1.00 43.72 105 GLY A N 1
ATOM 798 C CA . GLY A 1 108 ? 38.261 23.038 27.227 1.00 44.05 105 GLY A CA 1
ATOM 799 C C . GLY A 1 108 ? 39.016 21.843 26.668 1.00 44.15 105 GLY A C 1
ATOM 800 O O . GLY A 1 108 ? 40.240 21.755 26.788 1.00 44.07 105 GLY A O 1
ATOM 801 N N . THR A 1 109 ? 38.270 20.946 26.033 1.00 44.24 106 THR A N 1
ATOM 802 C CA . THR A 1 109 ? 38.754 19.663 25.539 1.00 44.42 106 THR A CA 1
ATOM 803 C C . THR A 1 109 ? 39.195 19.775 24.070 1.00 44.01 106 THR A C 1
ATOM 804 O O . THR A 1 109 ? 38.917 20.776 23.402 1.00 44.14 106 THR A O 1
ATOM 808 N N . LEU A 1 110 ? 39.906 18.759 23.585 1.00 43.50 107 LEU A N 1
ATOM 809 C CA . LEU A 1 110 ? 40.251 18.654 22.166 1.00 43.26 107 LEU A CA 1
ATOM 810 C C . LEU A 1 110 ? 39.098 18.092 21.321 1.00 42.87 107 LEU A C 1
ATOM 811 O O . LEU A 1 110 ? 39.163 18.102 20.088 1.00 42.80 107 LEU A O 1
ATOM 816 N N . GLY A 1 111 ? 38.054 17.609 21.996 1.00 42.16 108 GLY A N 1
ATOM 817 C CA . GLY A 1 111 ? 36.895 16.986 21.358 1.00 42.01 108 GLY A CA 1
ATOM 818 C C . GLY A 1 111 ? 37.228 15.723 20.577 1.00 41.78 108 GLY A C 1
ATOM 819 O O . GLY A 1 111 ? 36.515 15.360 19.633 1.00 41.37 108 GLY A O 1
ATOM 820 N N . GLY A 1 112 ? 38.313 15.053 20.966 1.00 41.22 109 GLY A N 1
ATOM 821 C CA . GLY A 1 112 ? 38.754 13.846 20.271 1.00 41.13 109 GLY A CA 1
ATOM 822 C C . GLY A 1 112 ? 39.720 14.089 19.122 1.00 41.11 109 GLY A C 1
ATOM 823 O O . GLY A 1 112 ? 40.248 13.134 18.548 1.00 40.80 109 GLY A O 1
ATOM 824 N N . PHE A 1 113 ? 39.972 15.360 18.801 1.00 40.91 110 PHE A N 1
ATOM 825 C CA . PHE A 1 113 ? 40.880 15.725 17.712 1.00 40.93 110 PHE A CA 1
ATOM 826 C C . PHE A 1 113 ? 42.354 15.406 17.997 1.00 41.15 110 PHE A C 1
ATOM 827 O O . PHE A 1 113 ? 42.845 15.597 19.119 1.00 40.90 110 PHE A O 1
ATOM 835 N N . THR A 1 114 ? 43.043 14.898 16.976 1.00 40.89 111 THR A N 1
ATOM 836 C CA . THR A 1 114 ? 44.469 14.556 17.080 1.00 41.40 111 THR A CA 1
ATOM 837 C C . THR A 1 114 ? 45.214 15.140 15.886 1.00 40.90 111 THR A C 1
ATOM 838 O O . THR A 1 114 ? 44.597 15.669 14.968 1.00 40.77 111 THR A O 1
ATOM 842 N N . THR A 1 115 ? 46.540 15.039 15.886 1.00 41.06 112 THR A N 1
ATOM 843 C CA . THR A 1 115 ? 47.319 15.518 14.749 1.00 40.83 112 THR A CA 1
ATOM 844 C C . THR A 1 115 ? 48.179 14.412 14.135 1.00 40.68 112 THR A C 1
ATOM 845 O O . THR A 1 115 ? 48.527 13.433 14.795 1.00 40.23 112 THR A O 1
ATOM 849 N N . SER A 1 116 ? 48.495 14.574 12.855 1.00 40.27 113 SER A N 1
ATOM 850 C CA . SER A 1 116 ? 49.491 13.752 12.198 1.00 40.29 113 SER A CA 1
ATOM 851 C C . SER A 1 116 ? 50.087 14.539 11.040 1.00 39.95 113 SER A C 1
ATOM 852 O O . SER A 1 116 ? 49.579 15.603 10.671 1.00 40.33 113 SER A O 1
ATOM 855 N N . GLY A 1 117 ? 51.168 14.029 10.471 1.00 39.39 114 GLY A N 1
ATOM 856 C CA . GLY A 1 117 ? 51.770 14.704 9.340 1.00 38.64 114 GLY A CA 1
ATOM 857 C C . GLY A 1 117 ? 52.996 14.003 8.851 1.00 38.41 114 GLY A C 1
ATOM 858 O O . GLY A 1 117 ? 53.553 13.153 9.539 1.00 38.45 114 GLY A O 1
ATOM 859 N N . THR A 1 118 ? 53.414 14.376 7.650 1.00 38.42 115 THR A N 1
ATOM 860 C CA . THR A 1 118 ? 54.596 13.825 7.018 1.00 38.57 115 THR A CA 1
ATOM 861 C C . THR A 1 118 ? 55.383 15.007 6.443 1.00 38.84 115 THR A C 1
ATOM 862 O O . THR A 1 118 ? 54.812 15.869 5.770 1.00 38.35 115 THR A O 1
ATOM 866 N N . ASN A 1 119 ? 56.677 15.057 6.761 1.00 39.15 116 ASN A N 1
ATOM 867 C CA . ASN A 1 119 ? 57.527 16.227 6.518 1.00 39.75 116 ASN A CA 1
ATOM 868 C C . ASN A 1 119 ? 56.992 17.466 7.240 1.00 40.19 116 ASN A C 1
ATOM 869 O O . ASN A 1 119 ? 57.377 18.597 6.935 1.00 40.26 116 ASN A O 1
ATOM 874 N N . ALA A 1 120 ? 56.085 17.224 8.190 1.00 40.66 117 ALA A N 1
ATOM 875 C CA . ALA A 1 120 ? 55.488 18.254 9.038 1.00 41.10 117 ALA A CA 1
ATOM 876 C C . ALA A 1 120 ? 55.012 17.624 10.343 1.00 41.63 117 ALA A C 1
ATOM 877 O O . ALA A 1 120 ? 54.606 16.457 10.368 1.00 42.12 117 ALA A O 1
ATOM 879 N N . THR A 1 121 ? 55.065 18.402 11.418 1.00 41.87 118 THR A N 1
ATOM 880 C CA . THR A 1 121 ? 54.565 17.976 12.716 1.00 42.18 118 THR A CA 1
ATOM 881 C C . THR A 1 121 ? 53.580 19.017 13.242 1.00 42.05 118 THR A C 1
ATOM 882 O O . THR A 1 121 ? 53.846 20.220 13.204 1.00 41.84 118 THR A O 1
ATOM 886 N N . GLY A 1 122 ? 52.436 18.541 13.725 1.00 42.25 119 GLY A N 1
ATOM 887 C CA . GLY A 1 122 ? 51.422 19.415 14.276 1.00 41.91 119 GLY A CA 1
ATOM 888 C C . GLY A 1 122 ? 51.216 19.193 15.758 1.00 42.44 119 GLY A C 1
ATOM 889 O O . GLY A 1 122 ? 51.347 18.072 16.266 1.00 42.54 119 GLY A O 1
ATOM 890 N N . VAL A 1 123 ? 50.903 20.277 16.453 1.00 42.27 120 VAL A N 1
ATOM 891 C CA . VAL A 1 123 ? 50.423 20.199 17.816 1.00 42.80 120 VAL A CA 1
ATOM 892 C C . VAL A 1 123 ? 49.104 20.971 17.865 1.00 42.73 120 VAL A C 1
ATOM 893 O O . VAL A 1 123 ? 48.940 21.977 17.166 1.00 43.28 120 VAL A O 1
ATOM 897 N N . VAL A 1 124 ? 48.165 20.483 18.663 1.00 42.42 121 VAL A N 1
ATOM 898 C CA . VAL A 1 124 ? 46.878 21.153 18.826 1.00 41.96 121 VAL A CA 1
ATOM 899 C C . VAL A 1 124 ? 46.544 21.329 20.307 1.00 41.86 121 VAL A C 1
ATOM 900 O O . VAL A 1 124 ? 46.723 20.410 21.104 1.00 41.40 121 VAL A O 1
ATOM 904 N N . VAL A 1 125 ? 46.088 22.527 20.665 1.00 41.63 122 VAL A N 1
ATOM 905 C CA . VAL A 1 125 ? 45.618 22.812 22.020 1.00 41.57 122 VAL A CA 1
ATOM 906 C C . VAL A 1 125 ? 44.275 23.531 21.972 1.00 41.59 122 VAL A C 1
ATOM 907 O O . VAL A 1 125 ? 43.947 24.190 20.978 1.00 41.30 122 VAL A O 1
ATOM 911 N N . ASN A 1 126 ? 43.505 23.391 23.047 1.00 41.75 123 ASN A N 1
ATOM 912 C CA . ASN A 1 126 ? 42.321 24.207 23.262 1.00 41.82 123 ASN A CA 1
ATOM 913 C C . ASN A 1 126 ? 42.735 25.585 23.787 1.00 42.10 123 ASN A C 1
ATOM 914 O O . ASN A 1 126 ? 43.433 25.692 24.800 1.00 41.91 123 ASN A O 1
ATOM 919 N N . THR A 1 127 ? 42.292 26.632 23.092 1.00 42.40 124 THR A N 1
ATOM 920 C CA . THR A 1 127 ? 42.797 27.988 23.313 1.00 42.71 124 THR A CA 1
ATOM 921 C C . THR A 1 127 ? 41.697 29.023 23.564 1.00 42.91 124 THR A C 1
ATOM 922 O O . THR A 1 127 ? 40.564 28.848 23.124 1.00 43.09 124 THR A O 1
ATOM 926 N N . THR A 1 128 ? 42.050 30.096 24.270 1.00 43.13 125 THR A N 1
ATOM 927 C CA . THR A 1 128 ? 41.192 31.269 24.403 1.00 43.47 125 THR A CA 1
ATOM 928 C C . THR A 1 128 ? 41.739 32.443 23.577 1.00 43.71 125 THR A C 1
ATOM 929 O O . THR A 1 128 ? 41.138 33.521 23.561 1.00 43.95 125 THR A O 1
ATOM 933 N N . GLU A 1 129 ? 42.869 32.235 22.897 1.00 43.78 126 GLU A N 1
ATOM 934 C CA . GLU A 1 129 ? 43.545 33.302 22.148 1.00 44.37 126 GLU A CA 1
ATOM 935 C C . GLU A 1 129 ? 42.711 33.822 20.981 1.00 44.27 126 GLU A C 1
ATOM 936 O O . GLU A 1 129 ? 42.618 35.036 20.769 1.00 44.11 126 GLU A O 1
ATOM 942 N N . LYS A 1 130 ? 42.118 32.892 20.230 1.00 44.01 127 LYS A N 1
ATOM 943 C CA . LYS A 1 130 ? 41.175 33.205 19.166 1.00 44.07 127 LYS A CA 1
ATOM 944 C C . LYS A 1 130 ? 40.047 32.181 19.178 1.00 43.85 127 LYS A C 1
ATOM 945 O O . LYS A 1 130 ? 40.282 30.985 19.368 1.00 44.06 127 LYS A O 1
ATOM 951 N N . ALA A 1 131 ? 38.823 32.655 18.971 1.00 43.35 128 ALA A N 1
ATOM 952 C CA . ALA A 1 131 ? 37.672 31.778 18.791 1.00 42.70 128 ALA A CA 1
ATOM 953 C C . ALA A 1 131 ? 36.740 32.409 17.778 1.00 42.47 128 ALA A C 1
ATOM 954 O O . ALA A 1 131 ? 36.729 33.638 17.622 1.00 42.41 128 ALA A O 1
ATOM 956 N N . PHE A 1 132 ? 35.977 31.576 17.073 1.00 41.93 129 PHE A N 1
ATOM 957 C CA . PHE A 1 132 ? 34.985 32.081 16.130 1.00 41.77 129 PHE A CA 1
ATOM 958 C C . PHE A 1 132 ? 33.677 32.389 16.858 1.00 41.74 129 PHE A C 1
ATOM 959 O O . PHE A 1 132 ? 33.026 33.399 16.584 1.00 41.91 129 PHE A O 1
ATOM 967 N N . LYS A 1 133 ? 33.297 31.501 17.772 1.00 41.68 130 LYS A N 1
ATOM 968 C CA . LYS A 1 133 ? 32.133 31.690 18.629 1.00 41.91 130 LYS A CA 1
ATOM 969 C C . LYS A 1 133 ? 32.470 31.221 20.029 1.00 41.52 130 LYS A C 1
ATOM 970 O O . LYS A 1 133 ? 33.192 30.239 20.197 1.00 41.46 130 LYS A O 1
ATOM 976 N N . GLY A 1 134 ? 31.938 31.914 21.029 1.00 40.77 131 GLY A N 1
ATOM 977 C CA . GLY A 1 134 ? 32.207 31.571 22.413 1.00 40.30 131 GLY A CA 1
ATOM 978 C C . GLY A 1 134 ? 33.590 32.045 22.797 1.00 40.26 131 GLY A C 1
ATOM 979 O O . GLY A 1 134 ? 34.158 32.935 22.151 1.00 40.03 131 GLY A O 1
ATOM 980 N N . GLU A 1 135 ? 34.145 31.440 23.838 1.00 40.02 132 GLU A N 1
ATOM 981 C CA . GLU A 1 135 ? 35.428 31.884 24.352 1.00 40.74 132 GLU A CA 1
ATOM 982 C C . GLU A 1 135 ? 36.601 31.021 23.882 1.00 40.59 132 GLU A C 1
ATOM 983 O O . GLU A 1 135 ? 37.753 31.434 23.991 1.00 40.62 132 GLU A O 1
ATOM 989 N N . ARG A 1 136 ? 36.307 29.848 23.322 1.00 40.58 133 ARG A N 1
ATOM 990 C CA . ARG A 1 136 ? 37.355 28.863 23.042 1.00 40.40 133 ARG A CA 1
ATOM 991 C C . ARG A 1 136 ? 37.297 28.255 21.642 1.00 40.08 133 ARG A C 1
ATOM 992 O O . ARG A 1 136 ? 36.267 28.295 20.981 1.00 39.75 133 ARG A O 1
ATOM 1000 N N . GLY A 1 137 ? 38.426 27.703 21.209 1.00 39.92 134 GLY A N 1
ATOM 1001 C CA . GLY A 1 137 ? 38.526 26.967 19.951 1.00 39.89 134 GLY A CA 1
ATOM 1002 C C . GLY A 1 137 ? 39.801 26.147 19.994 1.00 39.88 134 GLY A C 1
ATOM 1003 O O . GLY A 1 137 ? 40.383 25.962 21.063 1.00 39.42 134 GLY A O 1
ATOM 1004 N N . LEU A 1 138 ? 40.231 25.655 18.834 1.00 39.79 135 LEU A N 1
ATOM 1005 C CA . LEU A 1 138 ? 41.502 24.934 18.731 1.00 39.73 135 LEU A CA 1
ATOM 1006 C C . LEU A 1 138 ? 42.592 25.829 18.168 1.00 39.80 135 LEU A C 1
ATOM 1007 O O . LEU A 1 138 ? 42.328 26.714 17.340 1.00 40.21 135 LEU A O 1
ATOM 1012 N N . LYS A 1 139 ? 43.813 25.598 18.639 1.00 39.62 136 LYS A N 1
ATOM 1013 C CA . LYS A 1 139 ? 44.990 26.277 18.139 1.00 39.34 136 LYS A CA 1
ATOM 1014 C C . LYS A 1 139 ? 45.929 25.196 17.629 1.00 39.48 136 LYS A C 1
ATOM 1015 O O . LYS A 1 139 ? 46.412 24.364 18.400 1.00 39.65 136 LYS A O 1
ATOM 1021 N N . TRP A 1 140 ? 46.166 25.212 16.325 1.00 39.00 137 TRP A N 1
ATOM 1022 C CA . TRP A 1 140 ? 46.888 24.144 15.645 1.00 39.35 137 TRP A CA 1
ATOM 1023 C C . TRP A 1 140 ? 48.181 24.704 15.076 1.00 39.24 137 TRP A C 1
ATOM 1024 O O . TRP A 1 140 ? 48.164 25.492 14.130 1.00 39.48 137 TRP A O 1
ATOM 1035 N N . THR A 1 141 ? 49.299 24.310 15.675 1.00 39.50 138 THR A N 1
ATOM 1036 C CA . THR A 1 141 ? 50.608 24.816 15.262 1.00 39.64 138 THR A CA 1
ATOM 1037 C C . THR A 1 141 ? 51.371 23.750 14.487 1.00 39.32 138 THR A C 1
ATOM 1038 O O . THR A 1 141 ? 51.617 22.658 14.995 1.00 38.67 138 THR A O 1
ATOM 1042 N N . VAL A 1 142 ? 51.732 24.088 13.251 1.00 39.64 139 VAL A N 1
ATOM 1043 C CA . VAL A 1 142 ? 52.421 23.169 12.348 1.00 39.75 139 VAL A CA 1
ATOM 1044 C C . VAL A 1 142 ? 53.844 23.642 12.070 1.00 40.30 139 VAL A C 1
ATOM 1045 O O . VAL A 1 142 ? 54.071 24.807 11.725 1.00 40.12 139 VAL A O 1
ATOM 1049 N N . THR A 1 143 ? 54.793 22.724 12.233 1.00 41.04 140 THR A N 1
ATOM 1050 C CA . THR A 1 143 ? 56.181 22.949 11.858 1.00 41.87 140 THR A CA 1
ATOM 1051 C C . THR A 1 143 ? 56.488 22.046 10.666 1.00 42.57 140 THR A C 1
ATOM 1052 O O . THR A 1 143 ? 56.582 20.819 10.808 1.00 42.35 140 THR A O 1
ATOM 1056 N N . SER A 1 144 ? 56.598 22.646 9.485 1.00 43.25 141 SER A N 1
ATOM 1057 C CA . SER A 1 144 ? 56.905 21.869 8.296 1.00 44.39 141 SER A CA 1
ATOM 1058 C C . SER A 1 144 ? 58.388 21.909 7.972 1.00 44.73 141 SER A C 1
ATOM 1059 O O . SER A 1 144 ? 59.064 22.917 8.204 1.00 44.86 141 SER A O 1
ATOM 1062 N N . GLU A 1 145 ? 58.879 20.796 7.442 1.00 45.24 142 GLU A N 1
ATOM 1063 C CA . GLU A 1 145 ? 60.282 20.642 7.114 1.00 45.90 142 GLU A CA 1
ATOM 1064 C C . GLU A 1 145 ? 60.506 20.723 5.605 1.00 45.83 142 GLU A C 1
ATOM 1065 O O . GLU A 1 145 ? 61.631 20.570 5.123 1.00 45.73 142 GLU A O 1
ATOM 1071 N N . GLY A 1 146 ? 59.428 20.984 4.871 1.00 45.65 143 GLY A N 1
ATOM 1072 C CA . GLY A 1 146 ? 59.481 21.082 3.419 1.00 45.83 143 GLY A CA 1
ATOM 1073 C C . GLY A 1 146 ? 58.149 20.722 2.806 1.00 46.06 143 GLY A C 1
ATOM 1074 O O . GLY A 1 146 ? 57.096 20.980 3.399 1.00 46.40 143 GLY A O 1
ATOM 1075 N N . GLU A 1 147 ? 58.191 20.121 1.619 1.00 45.99 144 GLU A N 1
ATOM 1076 C CA . GLU A 1 147 ? 56.979 19.635 0.960 1.00 46.17 144 GLU A CA 1
ATOM 1077 C C . GLU A 1 147 ? 56.385 18.461 1.730 1.00 45.41 144 GLU A C 1
ATOM 1078 O O . GLU A 1 147 ? 56.977 17.388 1.832 1.00 45.13 144 GLU A O 1
ATOM 1084 N N . GLY A 1 148 ? 55.210 18.687 2.293 1.00 45.09 145 GLY A N 1
ATOM 1085 C CA . GLY A 1 148 ? 54.533 17.653 3.042 1.00 44.11 145 GLY A CA 1
ATOM 1086 C C . GLY A 1 148 ? 53.086 17.991 3.311 1.00 43.44 145 GLY A C 1
ATOM 1087 O O . GLY A 1 148 ? 52.502 18.883 2.686 1.00 43.33 145 GLY A O 1
ATOM 1088 N N . THR A 1 149 ? 52.524 17.270 4.270 1.00 42.26 146 THR A N 1
ATOM 1089 C CA . THR A 1 149 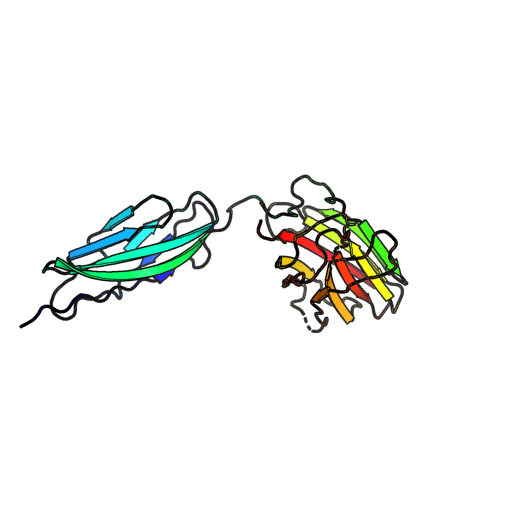? 51.118 17.339 4.581 1.00 41.39 146 THR A CA 1
ATOM 1090 C C . THR A 1 149 ? 50.968 17.272 6.101 1.00 40.10 146 THR A C 1
ATOM 1091 O O . THR A 1 149 ? 51.728 16.576 6.761 1.00 39.48 146 THR A O 1
ATOM 1095 N N . ALA A 1 150 ? 50.004 18.010 6.646 1.00 38.87 147 ALA A N 1
ATOM 1096 C CA . ALA A 1 150 ? 49.662 17.915 8.063 1.00 38.31 147 ALA A CA 1
ATOM 1097 C C . ALA A 1 150 ? 48.153 17.827 8.212 1.00 38.03 147 ALA A C 1
ATOM 1098 O O . ALA A 1 150 ? 47.425 18.473 7.462 1.00 37.89 147 ALA A O 1
ATOM 1100 N N . GLU A 1 151 ? 47.688 17.008 9.158 1.00 38.09 148 GLU A N 1
ATOM 1101 C CA . GLU A 1 151 ? 46.249 16.847 9.414 1.00 38.46 148 GLU A CA 1
ATOM 1102 C C . GLU A 1 151 ? 45.884 17.188 10.847 1.00 37.93 148 GLU A C 1
ATOM 1103 O O . GLU A 1 151 ? 46.646 16.914 11.768 1.00 38.08 148 GLU A O 1
ATOM 1109 N N . LEU A 1 152 ? 44.706 17.784 11.011 1.00 38.04 149 LEU A N 1
ATOM 1110 C CA . LEU A 1 152 ? 44.034 17.882 12.294 1.00 37.98 149 LEU A CA 1
ATOM 1111 C C . LEU A 1 152 ? 42.753 17.075 12.109 1.00 38.50 149 LEU A C 1
ATOM 1112 O O . LEU A 1 152 ? 41.895 17.458 11.311 1.00 38.92 149 LEU A O 1
ATOM 1117 N N . LYS A 1 153 ? 42.615 15.974 12.844 1.00 38.07 150 LYS A N 1
ATOM 1118 C CA . LYS A 1 153 ? 41.644 14.945 12.472 1.00 38.63 150 LYS A CA 1
ATOM 1119 C C . LYS A 1 153 ? 40.893 14.321 13.654 1.00 38.67 150 LYS A C 1
ATOM 1120 O O . LYS A 1 153 ? 41.384 14.295 14.785 1.00 38.44 150 LYS A O 1
ATOM 1126 N N . LEU A 1 154 ? 39.695 13.835 13.357 1.00 39.08 151 LEU A N 1
ATOM 1127 C CA . LEU A 1 154 ? 38.879 13.097 14.292 1.00 39.91 151 LEU A CA 1
ATOM 1128 C C . LEU A 1 154 ? 38.582 11.729 13.671 1.00 40.68 151 LEU A C 1
ATOM 1129 O O . LEU A 1 154 ? 37.949 11.655 12.611 1.00 39.98 151 LEU A O 1
ATOM 1134 N N . ASP A 1 155 ? 39.057 10.659 14.305 1.00 41.63 152 ASP A N 1
ATOM 1135 C CA . ASP A 1 155 ? 38.577 9.318 13.989 1.00 43.43 152 ASP A CA 1
ATOM 1136 C C . ASP A 1 155 ? 37.493 9.030 15.019 1.00 44.12 152 ASP A C 1
ATOM 1137 O O . ASP A 1 155 ? 37.742 9.003 16.208 1.00 44.87 152 ASP A O 1
ATOM 1142 N N . GLY A 1 156 ? 36.296 8.740 14.567 1.00 45.64 153 GLY A N 1
ATOM 1143 C CA . GLY A 1 156 ? 36.114 8.204 13.267 1.00 46.38 153 GLY A CA 1
ATOM 1144 C C . GLY A 1 156 ? 35.413 6.900 13.528 1.00 46.53 153 GLY A C 1
ATOM 1145 O O . GLY A 1 156 ? 35.985 5.819 13.315 1.00 46.48 153 GLY A O 1
ATOM 1146 N N . GLY A 1 157 ? 34.222 7.052 14.108 1.00 46.64 154 GLY A N 1
ATOM 1147 C CA . GLY A 1 157 ? 33.126 6.094 14.044 1.00 45.98 154 GLY A CA 1
ATOM 1148 C C . GLY A 1 157 ? 32.171 6.779 13.081 1.00 46.09 154 GLY A C 1
ATOM 1149 O O . GLY A 1 157 ? 32.598 7.265 12.036 1.00 45.55 154 GLY A O 1
ATOM 1150 N N . THR A 1 158 ? 30.891 6.875 13.414 1.00 46.03 155 THR A N 1
ATOM 1151 C CA . THR A 1 158 ? 29.984 7.579 12.500 1.00 46.47 155 THR A CA 1
ATOM 1152 C C . THR A 1 158 ? 29.767 9.027 12.961 1.00 46.20 155 THR A C 1
ATOM 1153 O O . THR A 1 158 ? 29.078 9.280 13.947 1.00 46.56 155 THR A O 1
ATOM 1157 N N . ILE A 1 159 ? 30.383 9.969 12.254 1.00 45.66 156 ILE A N 1
ATOM 1158 C CA . ILE A 1 159 ? 30.344 11.373 12.654 1.00 45.15 156 ILE A CA 1
ATOM 1159 C C . ILE A 1 159 ? 29.086 12.061 12.107 1.00 44.83 156 ILE A C 1
ATOM 1160 O O . ILE A 1 159 ? 28.349 12.696 12.857 1.00 44.64 156 ILE A O 1
ATOM 1165 N N . VAL A 1 160 ? 28.844 11.923 10.806 1.00 44.42 157 VAL A N 1
ATOM 1166 C CA . VAL A 1 160 ? 27.661 12.507 10.159 1.00 44.23 157 VAL A CA 1
ATOM 1167 C C . VAL A 1 160 ? 26.935 11.483 9.289 1.00 44.12 157 VAL A C 1
ATOM 1168 O O . VAL A 1 160 ? 27.550 10.543 8.784 1.00 44.03 157 VAL A O 1
ATOM 1172 N N . VAL A 1 161 ? 25.624 11.650 9.131 1.00 44.06 158 VAL A N 1
ATOM 1173 C CA . VAL A 1 161 ? 24.884 10.822 8.187 1.00 43.93 158 VAL A CA 1
ATOM 1174 C C . VAL A 1 161 ? 25.163 11.320 6.763 1.00 43.76 158 VAL A C 1
ATOM 1175 O O . VAL A 1 161 ? 25.379 12.518 6.563 1.00 43.85 158 VAL A O 1
ATOM 1179 N N . PRO A 1 162 ? 25.194 10.401 5.778 1.00 43.60 159 PRO A N 1
ATOM 1180 C CA . PRO A 1 162 ? 25.344 10.800 4.376 1.00 43.33 159 PRO A CA 1
ATOM 1181 C C . PRO A 1 162 ? 24.336 11.875 3.953 1.00 43.26 159 PRO A C 1
ATOM 1182 O O . PRO A 1 162 ? 23.158 11.808 4.317 1.00 42.92 159 PRO A O 1
ATOM 1186 N N . GLY A 1 163 ? 24.810 12.863 3.198 1.00 43.19 160 GLY A N 1
ATOM 1187 C CA . GLY A 1 163 ? 23.973 13.979 2.754 1.00 43.14 160 GLY A CA 1
ATOM 1188 C C . GLY A 1 163 ? 24.174 15.254 3.561 1.00 43.17 160 GLY A C 1
ATOM 1189 O O . GLY A 1 163 ? 23.684 16.314 3.174 1.00 42.93 160 GLY A O 1
ATOM 1190 N N . THR A 1 164 ? 24.899 15.150 4.675 1.00 43.09 161 THR A N 1
ATOM 1191 C CA . THR A 1 164 ? 25.077 16.266 5.620 1.00 43.12 161 THR A CA 1
ATOM 1192 C C . THR A 1 164 ? 26.087 17.303 5.131 1.00 43.28 161 THR A C 1
ATOM 1193 O O . THR A 1 164 ? 27.180 16.955 4.680 1.00 43.34 161 THR A O 1
ATOM 1197 N N . THR A 1 165 ? 25.722 18.577 5.231 1.00 43.29 162 THR A N 1
ATOM 1198 C CA . THR A 1 165 ? 26.663 19.650 4.959 1.00 43.74 162 THR A CA 1
ATOM 1199 C C . THR A 1 165 ? 27.258 20.141 6.277 1.00 44.13 162 THR A C 1
ATOM 1200 O O . THR A 1 165 ? 26.535 20.581 7.171 1.00 43.72 162 THR A O 1
ATOM 1212 N N . THR A 1 167 ? 29.892 22.789 8.239 1.00 42.89 164 THR A N 1
ATOM 1213 C CA . THR A 1 167 ? 30.509 24.107 8.144 1.00 42.43 164 THR A CA 1
ATOM 1214 C C . THR A 1 167 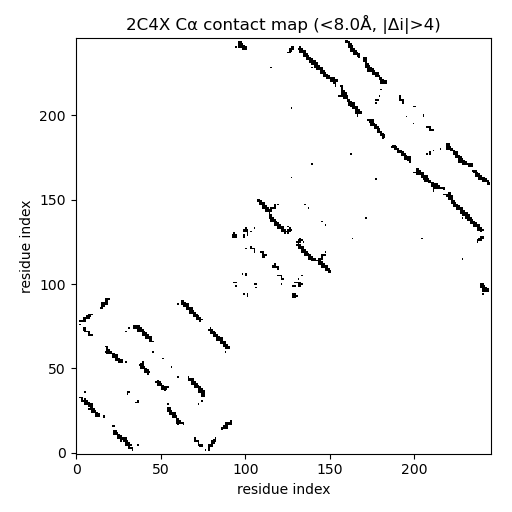? 31.715 24.192 9.081 1.00 41.97 164 THR A C 1
ATOM 1215 O O . THR A 1 167 ? 31.587 23.968 10.286 1.00 41.77 164 THR A O 1
ATOM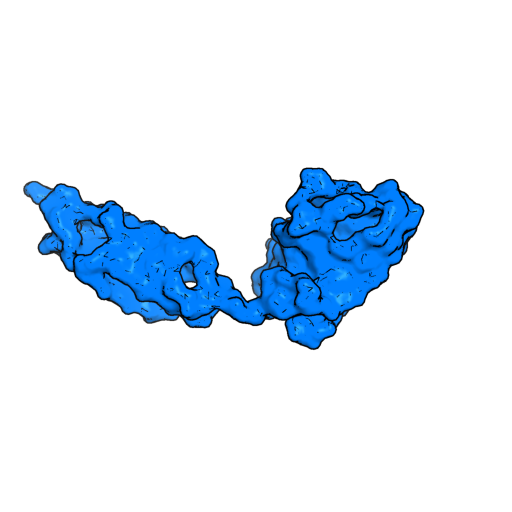 1219 N N . PHE A 1 168 ? 32.881 24.505 8.515 1.00 41.56 165 PHE A N 1
ATOM 1220 C CA . PHE A 1 168 ? 34.117 24.680 9.280 1.00 41.08 165 PHE A CA 1
ATOM 1221 C C . PHE A 1 168 ? 34.443 26.168 9.344 1.00 40.95 165 PHE A C 1
ATOM 1222 O O . PHE A 1 168 ? 34.194 26.898 8.382 1.00 41.26 165 PHE A O 1
ATOM 1230 N N . ARG A 1 169 ? 34.992 26.616 10.470 1.00 40.49 166 ARG A N 1
ATOM 1231 C CA . ARG A 1 169 ? 35.584 27.953 10.559 1.00 39.93 166 ARG A CA 1
ATOM 1232 C C . ARG A 1 169 ? 37.078 27.844 10.856 1.00 39.89 166 ARG A C 1
ATOM 1233 O O . ARG A 1 169 ? 37.484 27.252 11.858 1.00 39.74 166 ARG A O 1
ATOM 1241 N N . ILE A 1 170 ? 37.889 28.412 9.969 1.00 39.59 167 ILE A N 1
ATOM 1242 C CA . ILE A 1 170 ? 39.336 28.239 10.022 1.00 39.89 167 ILE A CA 1
ATOM 1243 C C . ILE A 1 170 ? 40.019 29.592 9.877 1.00 39.66 167 ILE A C 1
ATOM 1244 O O . ILE A 1 170 ? 39.831 30.283 8.878 1.00 39.74 167 ILE A O 1
ATOM 1249 N N . TRP A 1 171 ? 40.798 29.965 10.885 1.00 39.98 168 TRP A N 1
ATOM 1250 C CA . TRP A 1 171 ? 41.593 31.186 10.850 1.00 40.19 168 TRP A CA 1
ATOM 1251 C C . TRP A 1 171 ? 42.948 30.847 10.244 1.00 40.14 168 TRP A C 1
ATOM 1252 O O . TRP A 1 171 ? 43.730 30.099 10.827 1.00 39.87 168 TRP A O 1
ATOM 1263 N N . ILE A 1 172 ? 43.221 31.396 9.067 1.00 40.49 169 ILE A N 1
ATOM 1264 C CA . ILE A 1 172 ? 44.448 31.080 8.337 1.00 40.95 169 ILE A CA 1
ATOM 1265 C C . ILE A 1 172 ? 45.388 32.292 8.324 1.00 41.20 169 ILE A C 1
ATOM 1266 O O . ILE A 1 172 ? 44.978 33.376 7.907 1.00 41.28 169 ILE A O 1
ATOM 1271 N N . PRO A 1 173 ? 46.647 32.113 8.788 1.00 41.43 170 PRO A N 1
ATOM 1272 C CA . PRO A 1 173 ? 47.597 33.223 8.849 1.00 41.70 170 PRO A CA 1
ATOM 1273 C C . PRO A 1 173 ? 48.293 33.485 7.511 1.00 42.14 170 PRO A C 1
ATOM 1274 O O . PRO A 1 173 ? 48.372 32.592 6.659 1.00 41.86 170 PRO A O 1
ATOM 1278 N N . SER A 1 174 ? 48.795 34.707 7.345 1.00 42.46 171 SER A N 1
ATOM 1279 C CA . SER A 1 174 ? 49.532 35.098 6.148 1.00 43.00 171 SER A CA 1
ATOM 1280 C C . SER A 1 174 ? 51.017 34.771 6.282 1.00 43.37 171 SER A C 1
ATOM 1281 O O . SER A 1 174 ? 51.527 34.607 7.393 1.00 43.57 171 SER A O 1
ATOM 1284 N N . GLY A 1 175 ? 51.703 34.685 5.143 1.00 43.73 172 GLY A N 1
ATOM 1285 C CA . GLY A 1 175 ? 53.132 34.374 5.107 1.00 43.85 172 GLY A CA 1
ATOM 1286 C C . GLY A 1 175 ? 53.478 32.972 5.578 1.00 44.03 172 GLY A C 1
ATOM 1287 O O . GLY A 1 175 ? 54.574 32.742 6.094 1.00 44.31 172 GLY A O 1
ATOM 1288 N N . ALA A 1 176 ? 52.543 32.036 5.406 1.00 43.97 173 ALA A N 1
ATOM 1289 C CA . ALA A 1 176 ? 52.745 30.642 5.794 1.00 43.83 173 ALA A CA 1
ATOM 1290 C C . ALA A 1 176 ? 53.260 29.826 4.607 1.00 43.71 173 ALA A C 1
ATOM 1291 O O . ALA A 1 176 ? 52.904 30.117 3.460 1.00 43.59 173 ALA A O 1
ATOM 1293 N N . PRO A 1 177 ? 54.106 28.806 4.874 1.00 43.62 174 PRO A N 1
ATOM 1294 C CA . PRO A 1 177 ? 54.641 27.948 3.812 1.00 43.29 174 PRO A CA 1
ATOM 1295 C C . PRO A 1 177 ? 53.634 26.894 3.338 1.00 43.21 174 PRO A C 1
ATOM 1296 O O . PRO A 1 177 ? 53.947 25.698 3.323 1.00 42.73 174 PRO A O 1
ATOM 1300 N N . ILE A 1 178 ? 52.438 27.331 2.953 1.00 43.01 175 ILE A N 1
ATOM 1301 C CA . ILE A 1 178 ? 51.402 26.381 2.552 1.00 43.28 175 ILE A CA 1
ATOM 1302 C C . ILE A 1 178 ? 50.904 26.629 1.127 1.00 42.69 175 ILE A C 1
ATOM 1303 O O . ILE A 1 178 ? 50.875 27.776 0.657 1.00 42.46 175 ILE A O 1
ATOM 1308 N N . ALA A 1 179 ? 50.541 25.543 0.445 1.00 42.07 176 ALA A N 1
ATOM 1309 C CA . ALA A 1 179 ? 50.018 25.603 -0.917 1.00 41.71 176 ALA A CA 1
ATOM 1310 C C . ALA A 1 179 ? 48.494 25.628 -0.902 1.00 41.63 176 ALA A C 1
ATOM 1311 O O . ALA A 1 179 ? 47.857 26.357 -1.667 1.00 41.55 176 ALA A O 1
ATOM 1313 N N . ALA A 1 180 ? 47.918 24.821 -0.018 1.00 41.39 177 ALA A N 1
ATOM 1314 C CA . ALA A 1 180 ? 46.481 24.618 0.031 1.00 41.35 177 ALA A CA 1
ATOM 1315 C C . ALA A 1 180 ? 46.051 24.158 1.410 1.00 41.27 177 ALA A C 1
ATOM 1316 O O . ALA A 1 180 ? 46.862 23.685 2.211 1.00 40.96 177 ALA A O 1
ATOM 1318 N N . ILE A 1 181 ? 44.761 24.307 1.669 1.00 41.21 178 ILE A N 1
ATOM 1319 C CA . ILE A 1 181 ? 44.140 23.824 2.884 1.00 41.90 178 ILE A CA 1
ATOM 1320 C C . ILE A 1 181 ? 42.806 23.193 2.482 1.00 42.03 178 ILE A C 1
ATOM 1321 O O . ILE A 1 181 ? 42.170 23.635 1.521 1.00 42.33 178 ILE A O 1
ATOM 1326 N N . GLN A 1 182 ? 42.395 22.139 3.181 1.00 42.22 179 GLN A N 1
ATOM 1327 C CA . GLN A 1 182 ? 41.128 21.494 2.850 1.00 42.55 179 GLN A CA 1
ATOM 1328 C C . GLN A 1 182 ? 40.470 20.737 3.998 1.00 41.79 179 GLN A C 1
ATOM 1329 O O . GLN A 1 182 ? 41.037 19.760 4.503 1.00 42.66 179 GLN A O 1
ATOM 1335 N N . PRO A 1 183 ? 39.252 21.168 4.387 1.00 41.00 180 PRO A N 1
ATOM 1336 C CA . PRO A 1 183 ? 38.431 20.326 5.250 1.00 40.04 180 PRO A CA 1
ATOM 1337 C C . PRO A 1 183 ? 38.098 19.064 4.464 1.00 39.27 180 PRO A C 1
ATOM 1338 O O . PRO A 1 183 ? 37.919 19.134 3.240 1.00 38.03 180 PRO A O 1
ATOM 1342 N N . TYR A 1 184 ? 38.038 17.931 5.152 1.00 38.27 181 TYR A N 1
ATOM 1343 C CA . TYR A 1 184 ? 37.721 16.683 4.500 1.00 38.15 181 TYR A CA 1
ATOM 1344 C C . TYR A 1 184 ? 36.907 15.775 5.388 1.00 37.91 181 TYR A C 1
ATOM 1345 O O . TYR A 1 184 ? 36.898 15.904 6.618 1.00 36.87 181 TYR A O 1
ATOM 1354 N N . ILE A 1 185 ? 36.205 14.863 4.737 1.00 38.21 182 ILE A N 1
ATOM 1355 C CA . ILE A 1 185 ? 35.615 13.720 5.415 1.00 38.59 182 ILE A CA 1
ATOM 1356 C C . ILE A 1 185 ? 35.922 12.473 4.599 1.00 38.52 182 ILE A C 1
ATOM 1357 O O . ILE A 1 185 ? 35.728 12.434 3.371 1.00 38.68 182 ILE A O 1
ATOM 1370 N N . PRO A 1 187 ? 35.138 8.617 4.716 1.00 37.34 184 PRO A N 1
ATOM 1371 C CA . PRO A 1 187 ? 34.589 7.300 5.050 1.00 36.78 184 PRO A CA 1
ATOM 1372 C C . PRO A 1 187 ? 35.483 6.185 4.517 1.00 36.28 184 PRO A C 1
ATOM 1373 O O . PRO A 1 187 ? 36.116 6.333 3.462 1.00 36.40 184 PRO A O 1
ATOM 1377 N N . HIS A 1 188 ? 35.547 5.086 5.257 1.00 35.27 185 HIS A N 1
ATOM 1378 C CA . HIS A 1 188 ? 36.361 3.941 4.880 1.00 34.71 185 HIS A CA 1
ATOM 1379 C C . HIS A 1 188 ? 35.725 2.706 5.497 1.00 35.19 185 HIS A C 1
ATOM 1380 O O . HIS A 1 188 ? 35.012 2.817 6.504 1.00 34.93 185 HIS A O 1
ATOM 1387 N N . THR A 1 189 ? 35.954 1.542 4.887 1.00 34.59 186 THR A N 1
ATOM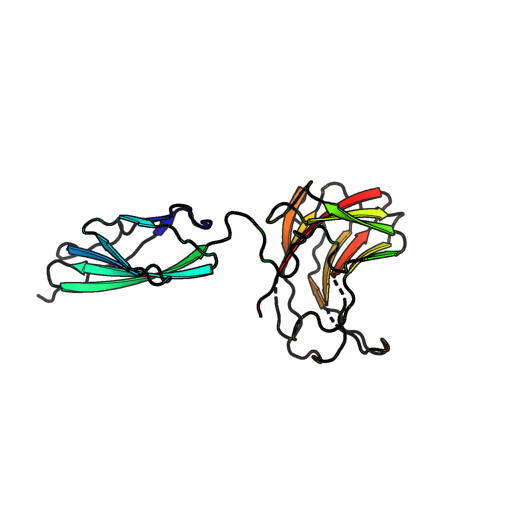 1388 C CA . THR A 1 189 ? 35.619 0.281 5.516 1.00 35.06 186 THR A CA 1
ATOM 1389 C C . THR A 1 189 ? 36.484 0.131 6.785 1.00 35.34 186 THR A C 1
ATOM 1390 O O . THR A 1 189 ? 37.600 0.668 6.847 1.00 35.09 186 THR A O 1
ATOM 1394 N N . PRO A 1 190 ? 35.973 -0.589 7.804 1.00 35.99 187 PRO A N 1
ATOM 1395 C CA . PRO A 1 190 ? 36.748 -0.802 9.034 1.00 36.38 187 PRO A CA 1
ATOM 1396 C C . PRO A 1 190 ? 38.197 -1.244 8.815 1.00 36.84 187 PRO A C 1
ATOM 1397 O O . PRO A 1 190 ? 39.067 -0.806 9.552 1.00 36.78 187 PRO A O 1
ATOM 1401 N N . ASP A 1 191 ? 38.450 -2.080 7.805 1.00 37.44 188 ASP A N 1
ATOM 1402 C CA . ASP A 1 191 ? 39.806 -2.548 7.529 1.00 38.22 188 ASP A CA 1
ATOM 1403 C C . ASP A 1 191 ? 40.625 -1.683 6.542 1.00 38.70 188 ASP A C 1
ATOM 1404 O O . ASP A 1 191 ? 41.737 -2.063 6.161 1.00 38.85 188 ASP A O 1
ATOM 1409 N N . TRP A 1 192 ? 40.082 -0.521 6.162 1.00 39.29 189 TRP A N 1
ATOM 1410 C CA . TRP A 1 192 ? 40.700 0.418 5.194 1.00 39.92 18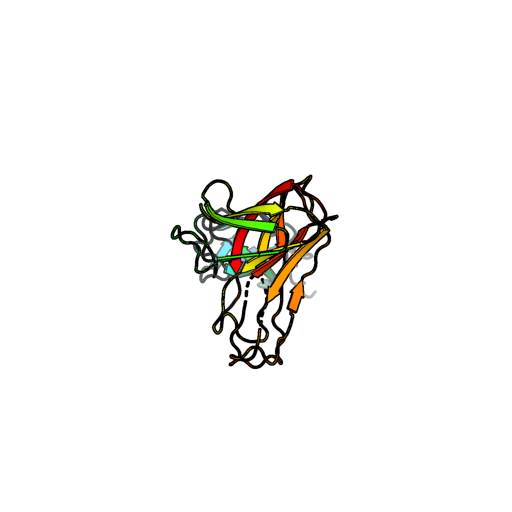9 TRP A CA 1
ATOM 1411 C C . TRP A 1 192 ? 40.927 -0.110 3.760 1.00 40.45 189 TRP A C 1
ATOM 1412 O O . TRP A 1 192 ? 41.663 0.490 2.980 1.00 41.71 189 TRP A O 1
ATOM 1423 N N . SER A 1 193 ? 40.278 -1.211 3.405 1.00 39.95 190 SER A N 1
ATOM 1424 C CA . SER A 1 193 ? 40.363 -1.756 2.052 1.00 39.66 190 SER A CA 1
ATOM 1425 C C . SER A 1 193 ? 39.711 -0.832 0.998 1.00 39.49 190 SER A C 1
ATOM 1426 O O . SER A 1 193 ? 40.075 -0.860 -0.179 1.00 38.68 190 SER A O 1
ATOM 1429 N N . GLU A 1 194 ? 38.746 -0.022 1.432 1.00 39.11 191 GLU A N 1
ATOM 1430 C CA . GLU A 1 194 ? 38.101 0.954 0.562 1.00 38.71 191 GLU A CA 1
ATOM 1431 C C . GLU A 1 194 ? 38.009 2.273 1.284 1.00 38.03 191 GLU A C 1
ATOM 1432 O O . GLU A 1 194 ? 37.554 2.330 2.426 1.00 37.70 191 GLU A O 1
ATOM 1438 N N . VAL A 1 195 ? 38.422 3.336 0.599 1.00 37.03 192 VAL A N 1
ATOM 1439 C CA . VAL A 1 195 ? 38.466 4.659 1.177 1.00 36.02 192 VAL A CA 1
ATOM 1440 C C . VAL A 1 195 ? 37.783 5.647 0.219 1.00 36.28 192 VAL A C 1
ATOM 1441 O O . VAL A 1 195 ? 37.996 5.591 -0.999 1.00 35.58 192 VAL A O 1
ATOM 1445 N N . LEU A 1 196 ? 36.960 6.540 0.766 1.00 35.94 193 LEU A N 1
ATOM 1446 C CA . LEU A 1 196 ? 36.345 7.596 -0.046 1.00 36.79 193 LEU A CA 1
ATOM 1447 C C . LEU A 1 196 ? 36.857 8.945 0.399 1.00 36.92 193 LEU A C 1
ATOM 1448 O O . LEU A 1 196 ? 36.859 9.250 1.581 1.00 37.47 193 LEU A O 1
ATOM 1453 N N . TRP A 1 197 ? 37.264 9.766 -0.553 1.00 37.23 194 TRP A N 1
ATOM 1454 C CA . TRP A 1 197 ? 37.802 11.076 -0.230 1.00 37.31 194 TRP A CA 1
ATOM 1455 C C . TRP A 1 197 ? 36.830 12.179 -0.637 1.00 37.56 194 TRP A C 1
ATOM 1456 O O . TRP A 1 197 ? 36.467 12.302 -1.811 1.00 37.13 194 TRP A O 1
ATOM 1467 N N . ASN A 1 198 ? 36.384 12.946 0.355 1.00 37.76 195 ASN A N 1
ATOM 1468 C CA . ASN A 1 198 ? 35.564 14.137 0.127 1.00 38.73 195 ASN A CA 1
ATOM 1469 C C . ASN A 1 198 ? 36.242 15.324 0.776 1.00 38.93 195 ASN A C 1
ATOM 1470 O O . ASN A 1 198 ? 36.600 15.261 1.956 1.00 39.20 195 ASN A O 1
ATOM 1475 N N . SER A 1 199 ? 36.429 16.406 0.023 1.00 39.04 196 SER A N 1
ATOM 1476 C CA . SER A 1 199 ? 37.110 17.573 0.577 1.00 39.56 196 SER A CA 1
ATOM 1477 C C . SER A 1 199 ? 36.692 18.864 -0.106 1.00 39.78 196 SER A C 1
ATOM 1478 O O . SER A 1 199 ? 36.138 18.850 -1.204 1.00 39.82 196 SER A O 1
ATOM 1481 N N . THR A 1 200 ? 36.972 19.982 0.545 1.00 39.90 197 THR A N 1
ATOM 1482 C CA . THR A 1 200 ? 36.772 21.278 -0.084 1.00 40.34 197 THR A CA 1
ATOM 1483 C C . THR A 1 200 ? 38.129 21.964 -0.215 1.00 40.58 197 THR A C 1
ATOM 1484 O O . THR A 1 200 ? 38.620 22.612 0.710 1.00 40.24 197 THR A O 1
ATOM 1488 N N . TRP A 1 201 ? 38.731 21.786 -1.385 1.00 40.57 198 TRP A N 1
ATOM 1489 C CA . TRP A 1 201 ? 40.074 22.263 -1.656 1.00 41.22 198 TRP A CA 1
ATOM 1490 C C . TRP A 1 201 ? 40.081 23.784 -1.837 1.00 42.02 198 TRP A C 1
ATOM 1491 O O . TRP A 1 201 ? 39.330 24.325 -2.655 1.00 42.09 198 TRP A O 1
ATOM 1502 N N . LYS A 1 202 ? 40.910 24.462 -1.041 1.00 42.75 199 LYS A N 1
ATOM 1503 C CA . LYS A 1 202 ? 41.133 25.906 -1.166 1.00 43.70 199 LYS A CA 1
ATOM 1504 C C . LYS A 1 202 ? 42.619 26.179 -1.341 1.00 43.96 199 LYS A C 1
ATOM 1505 O O . LYS A 1 202 ? 43.423 25.803 -0.489 1.00 43.99 199 LYS A O 1
ATOM 1511 N N . GLY A 1 203 ? 42.983 26.822 -2.444 1.00 44.26 200 GLY A N 1
ATOM 1512 C CA . GLY A 1 203 ? 44.354 27.279 -2.644 1.00 44.79 200 GLY A CA 1
ATOM 1513 C C . GLY A 1 203 ? 44.672 28.402 -1.676 1.00 45.35 200 GLY A C 1
ATOM 1514 O O . GLY A 1 203 ? 43.786 29.176 -1.293 1.00 45.21 200 GLY A O 1
ATOM 1515 N N . TYR A 1 204 ? 45.935 28.491 -1.276 1.00 46.11 201 TYR A N 1
ATOM 1516 C CA . TYR A 1 204 ? 46.366 29.505 -0.315 1.00 47.03 201 TYR A CA 1
ATOM 1517 C C . TYR A 1 204 ? 46.140 30.942 -0.808 1.00 48.17 201 TYR A C 1
ATOM 1518 O O . TYR A 1 204 ? 45.951 31.852 -0.002 1.00 48.11 201 TYR A O 1
ATOM 1527 N N . THR A 1 205 ? 46.150 31.135 -2.125 1.00 49.76 202 THR A N 1
ATOM 1528 C CA . THR A 1 205 ? 45.888 32.452 -2.711 1.00 51.63 202 THR A CA 1
ATOM 1529 C C . THR A 1 205 ? 44.394 32.789 -2.754 1.00 53.01 202 THR A C 1
ATOM 1530 O O . THR A 1 205 ? 44.029 33.945 -2.921 1.00 53.23 202 THR A O 1
ATOM 1542 N N . VAL A 1 207 ? 42.284 32.328 -0.296 1.00 55.53 204 VAL A N 1
ATOM 1543 C CA . VAL A 1 207 ? 41.891 32.279 1.104 1.00 54.82 204 VAL A CA 1
ATOM 1544 C C . VAL A 1 207 ? 42.030 33.670 1.738 1.00 54.27 204 VAL A C 1
ATOM 1545 O O . VAL A 1 207 ? 42.916 34.439 1.358 1.00 54.13 204 VAL A O 1
ATOM 1549 N N . LYS A 1 208 ? 41.139 33.991 2.679 1.00 53.47 205 LYS A N 1
ATOM 1550 C CA . LYS A 1 208 ? 41.257 35.215 3.478 1.00 53.01 205 LYS A CA 1
ATOM 1551 C C . LYS A 1 208 ? 42.291 35.015 4.579 1.00 52.25 205 LYS A C 1
ATOM 1552 O O . LYS A 1 208 ? 42.027 34.343 5.578 1.00 52.21 205 LYS A O 1
ATOM 1558 N N . THR A 1 209 ? 43.471 35.594 4.388 1.00 51.50 206 THR A N 1
ATOM 1559 C CA . THR A 1 209 ? 44.560 35.448 5.350 1.00 50.74 206 THR A CA 1
ATOM 1560 C C . THR A 1 209 ? 44.377 36.379 6.547 1.00 50.34 206 THR A C 1
ATOM 1561 O O . THR A 1 209 ? 43.795 37.462 6.420 1.00 50.44 206 THR A O 1
ATOM 1565 N N . ASP A 1 210 ? 44.873 35.937 7.703 1.00 49.68 207 ASP A N 1
ATOM 1566 C CA . ASP A 1 210 ? 44.693 36.621 8.990 1.00 48.98 207 ASP A CA 1
ATOM 1567 C C . ASP A 1 210 ? 43.225 36.920 9.303 1.00 48.56 207 ASP A C 1
ATOM 1568 O O . ASP A 1 210 ? 42.892 37.975 9.843 1.00 48.30 207 ASP A O 1
ATOM 1573 N N . ASP A 1 211 ? 42.359 35.967 8.968 1.00 47.95 208 ASP A N 1
ATOM 1574 C CA . ASP A 1 211 ? 40.920 36.116 9.133 1.00 47.44 208 ASP A CA 1
ATOM 1575 C C . ASP A 1 211 ? 40.247 34.749 9.208 1.00 46.71 208 ASP A C 1
ATOM 1576 O O . ASP A 1 211 ? 40.839 33.725 8.838 1.00 46.53 208 ASP A O 1
ATOM 1581 N N . TRP A 1 212 ? 39.009 34.742 9.690 1.00 45.74 209 TRP A N 1
ATOM 1582 C CA . TRP A 1 212 ? 38.203 33.531 9.733 1.00 44.69 209 TRP A CA 1
ATOM 1583 C C . TRP A 1 212 ? 37.642 33.209 8.358 1.00 44.53 209 TRP A C 1
ATOM 1584 O O . TRP A 1 212 ? 37.077 34.080 7.679 1.00 44.19 209 TRP A O 1
ATOM 1595 N N . ASN A 1 213 ? 37.817 31.952 7.952 1.00 43.67 210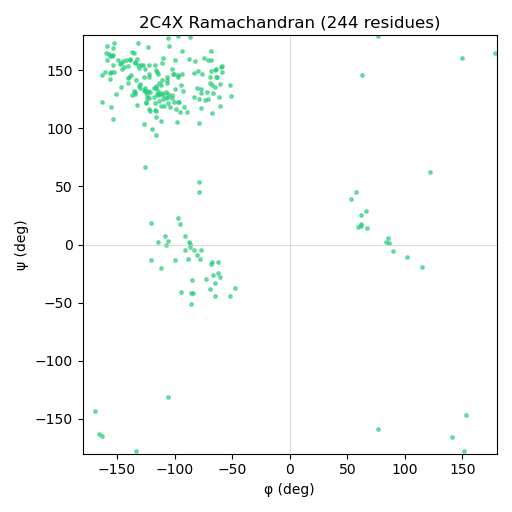 ASN A N 1
ATOM 1596 C CA . ASN A 1 213 ? 37.282 31.446 6.700 1.00 43.50 210 ASN A CA 1
ATOM 1597 C C . ASN A 1 213 ? 36.216 30.402 6.978 1.00 43.50 210 ASN A C 1
ATOM 1598 O O . ASN A 1 213 ? 36.472 29.403 7.660 1.00 43.40 210 ASN A O 1
ATOM 1603 N N . GLU A 1 214 ? 35.025 30.645 6.448 1.00 43.39 211 GLU A N 1
ATOM 1604 C CA . GLU A 1 214 ? 33.928 29.713 6.581 1.00 43.66 211 GLU A CA 1
ATOM 1605 C C . GLU A 1 214 ? 33.882 28.829 5.334 1.00 43.71 211 GLU A C 1
ATOM 1606 O O . GLU A 1 214 ? 33.641 29.313 4.227 1.00 44.05 211 GLU A O 1
ATOM 1612 N N . ILE A 1 215 ? 34.155 27.540 5.523 1.00 43.25 212 ILE A N 1
ATOM 1613 C CA . ILE A 1 215 ? 34.232 26.575 4.423 1.00 42.96 212 ILE A CA 1
ATOM 1614 C C . ILE A 1 215 ? 33.261 25.425 4.691 1.00 42.44 212 ILE A C 1
ATOM 1615 O O . ILE A 1 215 ? 33.283 24.823 5.765 1.00 42.20 212 ILE A O 1
ATOM 1620 N N . THR A 1 216 ? 32.389 25.143 3.726 1.00 42.33 213 THR A N 1
ATOM 1621 C CA . THR A 1 216 ? 31.451 24.028 3.863 1.00 42.14 213 THR A CA 1
ATOM 1622 C C . THR A 1 216 ? 31.914 22.777 3.120 1.00 41.92 213 THR A C 1
ATOM 1623 O O . THR A 1 216 ? 32.717 22.846 2.180 1.00 41.54 213 THR A O 1
ATOM 1627 N N . LEU A 1 217 ? 31.375 21.638 3.541 1.00 41.59 214 LEU A N 1
ATOM 1628 C CA . LEU A 1 217 ? 31.703 20.348 2.949 1.00 41.34 214 LEU A CA 1
ATOM 1629 C C . LEU A 1 217 ? 30.502 19.416 3.081 1.00 41.15 214 LEU A C 1
ATOM 1630 O O . LEU A 1 217 ? 29.943 19.278 4.169 1.00 40.73 214 LEU A O 1
ATOM 1635 N N . THR A 1 218 ? 30.101 18.789 1.978 1.00 41.26 215 THR A N 1
ATOM 1636 C CA . THR A 1 218 ? 29.005 17.822 2.011 1.00 41.28 215 THR A CA 1
ATOM 1637 C C . THR A 1 218 ? 29.505 16.384 1.892 1.00 41.34 215 THR A C 1
ATOM 1638 O O . THR A 1 218 ? 30.266 16.052 0.969 1.00 41.94 215 THR A O 1
ATOM 1642 N N . LEU A 1 219 ? 29.092 15.541 2.839 1.00 40.78 216 LEU A N 1
ATOM 1643 C CA . LEU A 1 219 ? 29.244 14.096 2.689 1.00 40.03 216 LEU A CA 1
ATOM 1644 C C . LEU A 1 219 ? 28.147 13.624 1.727 1.00 40.08 216 LEU A C 1
ATOM 1645 O O . LEU A 1 219 ? 26.969 13.796 2.021 1.00 39.59 216 LEU A O 1
ATOM 1650 N N . PRO A 1 220 ? 28.528 13.057 0.561 1.00 40.25 217 PRO A N 1
ATOM 1651 C CA . PRO A 1 220 ? 27.525 12.660 -0.435 1.00 40.32 217 PRO A CA 1
ATOM 1652 C C . PRO A 1 220 ? 26.504 11.644 0.086 1.00 40.78 217 PRO A C 1
ATOM 1653 O O . PRO A 1 220 ? 26.823 10.804 0.935 1.00 40.68 217 PRO A O 1
ATOM 1657 N N . GLU A 1 221 ? 25.289 11.727 -0.442 1.00 41.36 218 GLU A N 1
ATOM 1658 C CA . GLU A 1 221 ? 24.179 10.871 -0.020 1.00 42.50 218 GLU A CA 1
ATOM 1659 C C . GLU A 1 221 ? 24.366 9.361 -0.245 1.00 42.23 218 GLU A C 1
ATOM 1660 O O . GLU A 1 221 ? 23.740 8.551 0.445 1.00 42.14 218 GLU A O 1
ATOM 1666 N N . ASP A 1 222 ? 25.210 8.989 -1.204 1.00 42.08 219 ASP A N 1
ATOM 1667 C CA . ASP A 1 222 ? 25.387 7.575 -1.567 1.00 42.43 219 ASP A CA 1
ATOM 1668 C C . ASP A 1 222 ? 26.446 6.809 -0.756 1.00 41.81 219 ASP A C 1
ATOM 1669 O O . ASP A 1 222 ? 26.682 5.628 -1.005 1.00 42.19 219 ASP A O 1
ATOM 1674 N N . VAL A 1 223 ? 27.066 7.482 0.208 1.00 41.24 220 VAL A N 1
ATOM 1675 C CA . VAL A 1 223 ? 28.032 6.860 1.115 1.00 40.55 220 VAL A CA 1
ATOM 1676 C C . VAL A 1 223 ? 27.339 5.848 2.029 1.00 40.38 220 VAL A C 1
ATOM 1677 O O . VAL A 1 223 ? 26.255 6.114 2.543 1.00 40.11 220 VAL A O 1
ATOM 1681 N N . ASP A 1 224 ? 27.961 4.690 2.234 1.00 40.16 221 ASP A N 1
ATOM 1682 C CA . ASP A 1 224 ? 27.455 3.711 3.197 1.00 40.07 221 ASP A CA 1
ATOM 1683 C C . ASP A 1 224 ? 27.430 4.331 4.607 1.00 39.70 221 ASP A C 1
ATOM 1684 O O . ASP A 1 224 ? 28.478 4.728 5.130 1.00 39.58 221 ASP A O 1
ATOM 1689 N N . PRO A 1 225 ? 26.231 4.421 5.225 1.00 39.44 222 PRO A N 1
ATOM 1690 C CA . PRO A 1 225 ? 26.123 5.063 6.547 1.00 39.35 222 PRO A CA 1
ATOM 1691 C C . PRO A 1 225 ? 26.816 4.298 7.690 1.00 39.26 222 PRO A C 1
ATOM 1692 O O . PRO A 1 225 ? 27.038 4.866 8.756 1.00 39.33 222 PRO A O 1
ATOM 1696 N N . THR A 1 226 ? 27.163 3.034 7.459 1.00 38.87 223 THR A N 1
ATOM 1697 C CA . THR A 1 226 ? 27.788 2.201 8.488 1.00 38.82 223 THR A CA 1
ATOM 1698 C C . THR A 1 226 ? 29.322 2.308 8.523 1.00 38.73 223 THR A C 1
ATOM 1699 O O . THR A 1 226 ? 29.954 1.849 9.479 1.00 38.94 223 THR A O 1
ATOM 1703 N N . TRP A 1 227 ? 29.911 2.922 7.492 1.00 37.81 224 TRP A N 1
ATOM 1704 C CA . TRP A 1 227 ? 31.368 3.031 7.385 1.00 37.35 224 TRP A CA 1
ATOM 1705 C C . TRP A 1 227 ? 31.891 4.027 8.398 1.00 37.16 224 TRP A C 1
ATOM 1706 O O . TRP A 1 227 ? 31.353 5.138 8.493 1.00 37.07 224 TRP A O 1
ATOM 1717 N N . PRO A 1 228 ? 32.935 3.641 9.164 1.00 37.08 225 PRO A N 1
ATOM 1718 C CA . PRO A 1 228 ? 33.584 4.621 10.029 1.00 37.00 225 PRO A CA 1
ATOM 1719 C C . PRO A 1 228 ? 34.126 5.785 9.193 1.00 37.26 225 PRO A C 1
ATOM 1720 O O . PRO A 1 228 ? 34.400 5.615 7.994 1.00 37.03 225 PRO A O 1
ATOM 1724 N N . GLN A 1 229 ? 34.237 6.960 9.812 1.00 37.22 226 GLN A N 1
ATOM 1725 C CA . GLN A 1 229 ? 34.613 8.183 9.103 1.00 37.79 226 GLN A CA 1
ATOM 1726 C C . GLN A 1 229 ? 35.742 8.913 9.806 1.00 38.34 226 GLN A C 1
ATOM 1727 O O . GLN A 1 229 ? 35.758 9.011 11.043 1.00 38.13 226 GLN A O 1
ATOM 1733 N N . GLN A 1 230 ? 36.693 9.420 9.027 1.00 38.23 227 GLN A N 1
ATOM 1734 C CA . GLN A 1 230 ? 37.652 10.387 9.544 1.00 38.73 227 GLN A CA 1
ATOM 1735 C C . GLN A 1 230 ? 37.289 11.761 9.001 1.00 39.93 227 GLN A C 1
ATOM 1736 O O . GLN A 1 230 ? 37.179 11.938 7.787 1.00 39.87 227 GLN A O 1
ATOM 1750 N N . GLY A 1 232 ? 38.450 15.918 9.142 1.00 41.30 229 GLY A N 1
ATOM 1751 C CA . GLY A 1 232 ? 39.512 16.807 9.587 1.00 40.85 229 GLY A CA 1
ATOM 1752 C C . GLY A 1 232 ? 39.824 17.953 8.657 1.00 40.43 229 GLY A C 1
ATOM 1753 O O . GLY A 1 232 ? 39.049 18.281 7.765 1.00 40.44 229 GLY A O 1
ATOM 1754 N N . ILE A 1 233 ? 40.966 18.579 8.903 1.00 39.91 230 ILE A N 1
ATOM 1755 C CA . ILE A 1 233 ? 41.498 19.585 8.016 1.00 39.60 230 ILE A CA 1
ATOM 1756 C C . ILE A 1 233 ? 42.912 19.168 7.638 1.00 40.10 230 ILE A C 1
ATOM 1757 O O . ILE A 1 233 ? 43.714 18.790 8.503 1.00 39.70 230 ILE A O 1
ATOM 1762 N N . GLN A 1 234 ? 43.189 19.212 6.340 1.00 40.06 231 GLN A N 1
ATOM 1763 C CA . GLN A 1 234 ? 44.510 18.908 5.815 1.00 40.95 231 GLN A CA 1
ATOM 1764 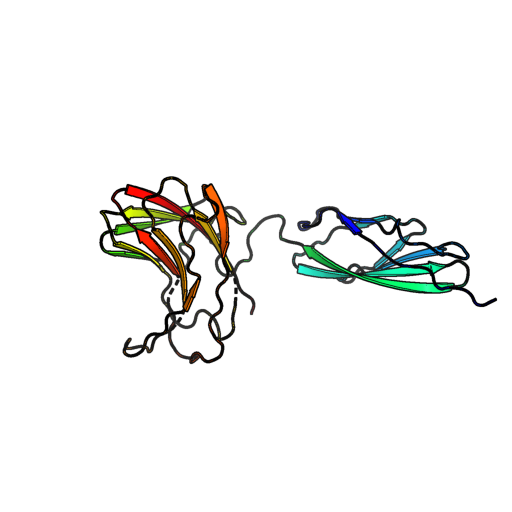C C . GLN A 1 234 ? 45.150 20.178 5.251 1.00 40.96 231 GLN A C 1
ATOM 1765 O O . GLN A 1 234 ? 44.491 20.969 4.567 1.00 40.51 231 GLN A O 1
ATOM 1771 N N . VAL A 1 235 ? 46.436 20.355 5.545 1.00 41.19 232 VAL A N 1
ATOM 1772 C CA . VAL A 1 235 ? 47.237 21.428 4.957 1.00 41.85 232 VAL A CA 1
ATOM 1773 C C . VAL A 1 235 ? 48.379 20.833 4.130 1.00 41.73 232 VAL A C 1
ATOM 1774 O O . VAL A 1 235 ? 49.043 19.900 4.572 1.00 41.06 232 VAL A O 1
ATOM 1778 N N . GLN A 1 236 ? 48.583 21.363 2.924 1.00 42.25 233 GLN A N 1
ATOM 1779 C CA . GLN A 1 236 ? 49.742 21.005 2.114 1.00 42.59 233 GLN A CA 1
ATOM 1780 C C . GLN A 1 236 ? 50.825 22.058 2.318 1.00 43.23 233 GLN A C 1
ATOM 1781 O O . GLN A 1 236 ? 50.598 23.248 2.091 1.00 43.20 233 GLN A O 1
ATOM 1787 N N . THR A 1 237 ? 51.999 21.616 2.754 1.00 43.78 234 THR A N 1
ATOM 1788 C CA . THR A 1 237 ? 53.117 22.518 2.993 1.00 44.62 234 THR A CA 1
ATOM 1789 C C . THR A 1 237 ? 54.109 22.453 1.830 1.00 44.94 234 THR A C 1
ATOM 1790 O O . THR A 1 237 ? 54.282 21.397 1.211 1.00 44.77 234 THR A O 1
ATOM 1794 N N . ILE A 1 238 ? 54.737 23.587 1.531 1.00 45.45 235 ILE A N 1
ATOM 1795 C CA . ILE A 1 238 ? 55.623 23.691 0.370 1.00 46.35 235 ILE A CA 1
ATOM 1796 C C . ILE A 1 238 ? 57.060 24.069 0.710 1.00 46.58 235 ILE A C 1
ATOM 1797 O O . ILE A 1 238 ? 57.953 23.947 -0.132 1.00 46.62 235 ILE A O 1
ATOM 1802 N N . ASP A 1 239 ? 57.276 24.524 1.942 1.00 47.15 236 ASP A N 1
ATOM 1803 C CA . ASP A 1 239 ? 58.608 24.909 2.410 1.00 47.67 236 ASP A CA 1
ATOM 1804 C C . ASP A 1 239 ? 58.719 24.729 3.923 1.00 47.90 236 ASP A C 1
ATOM 1805 O O . ASP A 1 239 ? 57.732 24.399 4.589 1.00 47.89 236 ASP A O 1
ATOM 1810 N N . GLU A 1 240 ? 59.928 24.923 4.450 1.00 47.96 237 GLU A N 1
ATOM 1811 C CA . GLU A 1 240 ? 60.165 24.960 5.892 1.00 48.38 237 GLU A CA 1
ATOM 1812 C C . GLU A 1 240 ? 59.450 26.154 6.518 1.00 47.97 237 GLU A C 1
ATOM 1813 O O . GLU A 1 240 ? 59.274 27.192 5.871 1.00 48.08 237 GLU A O 1
ATOM 1819 N N . GLY A 1 241 ? 59.045 26.005 7.777 1.00 47.61 238 GLY A N 1
ATOM 1820 C CA . GLY A 1 241 ? 58.422 27.097 8.518 1.00 47.04 238 GLY A CA 1
ATOM 1821 C C . GLY A 1 241 ? 57.424 26.643 9.563 1.00 46.81 238 GLY A C 1
ATOM 1822 O O . GLY A 1 241 ? 56.923 25.517 9.514 1.00 46.90 238 GLY A O 1
ATOM 1823 N N . GLU A 1 242 ? 57.139 27.532 10.509 1.00 46.18 239 GLU A N 1
ATOM 1824 C CA . GLU A 1 242 ? 56.152 27.284 11.549 1.00 46.15 239 GLU A CA 1
ATOM 1825 C C . GLU A 1 242 ? 54.994 28.271 11.410 1.00 45.32 239 GLU A C 1
ATOM 1826 O O . GLU A 1 242 ? 55.210 29.470 11.197 1.00 45.05 239 GLU A O 1
ATOM 1832 N N . PHE A 1 243 ? 53.771 27.753 11.509 1.00 44.34 240 PHE A N 1
ATOM 1833 C CA . PHE A 1 243 ? 52.559 28.560 11.376 1.00 43.64 240 PHE A CA 1
ATOM 1834 C C . PHE A 1 243 ? 51.428 28.032 12.263 1.00 43.39 240 PHE A C 1
ATOM 1835 O O . PHE A 1 243 ? 51.403 26.847 12.624 1.00 43.62 240 PHE A O 1
ATOM 1843 N N . THR A 1 244 ? 50.490 28.912 12.606 1.00 42.54 241 THR A N 1
ATOM 1844 C CA . THR A 1 244 ? 49.402 28.546 13.503 1.00 42.03 241 THR A CA 1
ATOM 1845 C C . THR A 1 244 ? 48.037 28.811 12.891 1.00 41.43 241 THR A C 1
ATOM 1846 O O . THR A 1 244 ? 47.713 29.935 12.493 1.00 41.08 241 THR A O 1
ATOM 1850 N N . ILE A 1 245 ? 47.248 27.744 12.816 1.00 41.04 242 ILE A N 1
ATOM 1851 C CA . ILE A 1 245 ? 45.882 27.802 12.313 1.00 40.63 242 ILE A CA 1
ATOM 1852 C C . ILE A 1 245 ? 44.929 27.657 13.492 1.00 40.29 242 ILE A C 1
ATOM 1853 O O . ILE A 1 245 ? 45.204 26.911 14.427 1.00 40.26 242 ILE A O 1
ATOM 1858 N N . TYR A 1 246 ? 43.827 28.404 13.457 1.00 39.68 243 TYR A N 1
ATOM 1859 C CA . TYR A 1 246 ? 42.787 28.278 14.467 1.00 39.27 243 TYR A CA 1
ATOM 1860 C C . TYR A 1 246 ? 41.538 27.666 13.848 1.00 38.85 243 TYR A C 1
ATOM 1861 O O . TYR A 1 246 ? 41.192 27.959 12.700 1.00 38.66 243 TYR A O 1
ATOM 1870 N N . VAL A 1 247 ? 40.886 26.799 14.613 1.00 38.94 244 VAL A N 1
ATOM 1871 C CA . VAL A 1 247 ? 39.715 26.052 14.153 1.00 39.02 244 VAL A CA 1
ATOM 1872 C C . VAL A 1 247 ? 38.656 26.085 15.243 1.00 39.13 244 VAL A C 1
ATOM 1873 O O . VAL A 1 247 ? 38.950 25.820 16.407 1.00 39.02 244 VAL A O 1
ATOM 1877 N N . ASP A 1 248 ? 37.424 26.405 14.864 1.00 39.17 245 ASP A N 1
ATOM 1878 C CA . ASP A 1 248 ? 36.342 26.505 15.842 1.00 39.34 245 ASP A CA 1
ATOM 1879 C C . ASP A 1 248 ? 35.006 26.359 15.166 1.00 39.20 245 ASP A C 1
ATOM 1880 O O . ASP A 1 248 ? 34.895 26.561 13.956 1.00 39.32 245 ASP A O 1
ATOM 1885 N N . ALA A 1 249 ? 34.004 26.001 15.966 1.00 39.44 246 ALA A N 1
ATOM 1886 C CA . ALA A 1 249 ? 32.598 26.060 15.573 1.00 39.63 246 ALA A CA 1
ATOM 1887 C C . ALA A 1 249 ? 32.298 25.241 14.318 1.00 40.08 246 ALA A C 1
ATOM 1888 O O . ALA A 1 249 ? 31.607 25.712 13.402 1.00 40.17 246 ALA A O 1
ATOM 1890 N N . ILE A 1 250 ? 32.829 24.019 14.281 1.00 40.23 247 ILE A N 1
ATOM 1891 C CA . ILE A 1 250 ? 32.448 23.048 13.249 1.00 40.59 247 ILE A CA 1
ATOM 1892 C C . ILE A 1 250 ? 31.019 22.603 13.549 1.00 40.91 247 ILE A C 1
ATOM 1893 O O . ILE A 1 250 ? 30.707 22.177 14.669 1.00 41.18 247 ILE A O 1
ATOM 1898 N N . ASP A 1 251 ? 30.147 22.737 12.557 1.00 41.23 248 ASP A N 1
ATOM 1899 C CA . ASP A 1 251 ? 28.717 22.625 12.798 1.00 41.97 248 ASP A CA 1
ATOM 1900 C C . ASP A 1 251 ? 27.965 21.990 11.635 1.00 42.43 248 ASP A C 1
ATOM 1901 O O . ASP A 1 251 ? 28.372 22.101 10.475 1.00 41.89 248 ASP A O 1
ATOM 1906 N N . TRP A 1 252 ? 26.867 21.320 11.970 1.00 43.19 249 TRP A N 1
ATOM 1907 C CA . TRP A 1 252 ? 25.942 20.772 10.982 1.00 44.23 249 TRP A CA 1
ATOM 1908 C C . TRP A 1 252 ? 24.587 20.552 11.644 1.00 45.24 249 TRP A C 1
ATOM 1909 O O . TRP A 1 252 ? 24.462 20.668 12.869 1.00 44.79 249 TRP A O 1
ATOM 1920 N N . LEU A 1 253 ? 23.588 20.228 10.824 1.00 46.83 250 LEU A N 1
ATOM 1921 C CA . LEU A 1 253 ? 22.225 20.005 11.286 1.00 48.69 250 LEU A CA 1
ATOM 1922 C C . LEU A 1 253 ? 21.901 18.532 11.498 1.00 49.80 250 LEU A C 1
ATOM 1923 O O . LEU A 1 253 ? 22.351 17.674 10.742 1.00 49.92 250 LEU A O 1
ATOM 1928 N N . GLU A 1 254 ? 21.087 18.272 12.521 1.00 51.64 251 GLU A N 1
ATOM 1929 C CA . GLU A 1 254 ? 20.547 16.940 12.869 1.00 53.13 251 GLU A CA 1
ATOM 1930 C C . GLU A 1 254 ? 21.566 16.093 13.625 1.00 53.54 251 GLU A C 1
ATOM 1931 O O . GLU A 1 254 ? 21.506 16.012 14.856 1.00 54.43 251 GLU A O 1
#

Nearest PDB structures (foldseek):
  2c26-assembly1_A  TM=9.888E-01  e=9.836E-44  Acetivibrio thermocellus
  4aqo-assembly1_A  TM=9.585E-01  e=1.868E-07  Hathewaya histolytica
  4tn9-assembly1_A  TM=9.526E-01  e=2.776E-07  Hathewaya histolytica
  2y72-assembly2_B  TM=9.443E-01  e=1.572E-06  Hathewaya histolytica
  2zex-assembly1_A  TM=6.488E-01  e=6.633E-04  Caldanaerobius polysaccharolyticus

Secondary structure (DSSP, 8-state):
-PPPPPB---EEESSS-BTT--EEEE-TT-B-SSS-EEEEEEE-SSS-EEEESSSEEEE--SS-EEEEEEEEEEETTS-EEEEEEEEEEB-SSS--SSB--TTSS-TT-EEEEEEEEEEEEEESS--SSSS-EEEEEEEEEEEEEEEEE---S--S-TT---EEEEE-SS-SEEEEEEB--B-TTSSSB---B--EE----TTEEEEE-----TTS-TTS----EEEEEEEEEEEEEEEE-B----

Organism: Acetivibrio thermocellus (NCBI:txid1515)

Foldseek 3Di:
DDFDAKAWDWDWPPQEAAAFDKIKIFRPVIARPPFGWQKKKKDFQPPDIDIDRHGIDIDGHHDFDKGKMKIWIAGPVGHIDIDIDIGGYHHPAAAPAPFACQVQDLNQKDKDKDQKDKDKGWDQPDAPGHRIFIKIKMFHAFWMKMWTKHKWFQDDAAFWKKKKKAAAPPAQFQWKWDWKFAAPVRPDDDIWIDIDGPVPDHRDIDIDMTHRHNPDDRRTIMMGMMITGGHGDMDMMIIRRHHIDD

Sequence (246 aa):
PENQAPKAIFTFSPEDPVTDENVVFNASNSIDEDGTIAYYVWDFGDGYEGTSTTPTITYKYKNPGTYKVKLIVTDNQGASSSFTATIKVTSATGDNSKFNFEDGTLGGFTTSGTNATGVVVNTTEKAFKGERGLKWTVTSEGEGTAELKLDGGTIVVPGTTTFRIWIPSGAPIAAIQPYIPHTPDWSEVLWNSTWKGYTVKTDDWNEITLTLPEDVDPTWPQQGIQVQTIDEGEFTIYVDAIDWLE

B-factor: mean 43.5, std 9.81, range [28.72, 90.27]

Solvent-accessible surface area: 12827 Å² total

CATH classification: 2.60.40.10 (+1 more: 2.60.120.260)

Radius of gyration: 24.62 Å; Cα contacts (8 Å, |Δi|>4): 655; chains: 1; bounding box: 75×58×36 Å

InterPro domains:
  IPR000601 PKD domain [PF18911] (1356-1443)
  IPR000601 PKD domain [PS50093] (1359-1449)
  IPR001701 Glycoside hydrolase family 9 [PF00759] (316-747)
  IPR002105 Dockerin type I repeat [PF00404] (1290-1344)
  IPR004197 Cellulase, Ig-like domain [PF02927] (215-303)
  IPR004197 Cellulase, Ig-like domain [cd02850] (218-311)
  IPR008928 Six-hairpin glycosidase superfamily [SSF48208] (314-751)
  IPR008979 Galactose-binding-like domain superfamily [SSF49785] (35-228)
  IPR012341 Six-hairpin glycosidase-like superfamily [G3DSA:1.50.10.10] (314-752)
  IPR013780 Glycosyl hydrolase, all-beta [G3DSA:2.60.40.1180] (782-1281)
  IPR013783 Immunoglobulin-like fold [G3DSA:2.60.40.10] (208-312)
  IPR013783 Immunoglobulin-like fold [G3DSA:2.60.40.10] (1352-1447)
  IPR014756 Immunoglobulin E-set [SSF81296] (204-311)
  IPR016134 Dockerin domain [PS51766] (1286-1352)
  IPR017853 Glycoside hydrolase superfamily [SSF51445] (804-1177)
  IPR022409 PKD/Chitinase domain [SM00089] (1360-1445)
  IPR024745 Glycoside hydrolase, family 44, catalytic domain [PF12891] (825-1056)
  IPR035986 PKD domain superfamily [SSF49299] (1356-1444)
  IPR036439 Dockerin domain superfamily [G3DSA:1.10.1330.10] (1288-1351)
  IPR036439 Dockerin domain superfamily [SSF63446] (1288-1352)